Protein AF-A0A8F5ZGA4-F1 (afdb_monomer_lite)

Secondary structure (DSSP, 8-state):
---HHHHHHHHHT--HHHHHHHHHHHHHHHHHHHHHHHHHHHHHHTT---HHHHHHHHHHHHHHHHHHHHHHHHHHHHHHHHSS-HHHHHHHHHHHHHHHHHHHHT--SS-HHHHHHHHHHHHHHHHHHT--HHHH--GGGS--PPPPGGGTTS---EE-TTSEEEETTTT-EEEEHHHHHHHHHHHHHHHHHHHHHT----------------

Organism: Methanospirillum hungatei (NCBI:txid2203)

Foldseek 3Di:
DPDVVVVLVVVLVDLVVVVVVVVLVVLVVLLVVLVVVLVVLVVVLVVDPDPVSNVVSVVVSVVSVVVSVVSVVVSVVCCVVVVPPPPVVLVSLVVNLVSLLVVLLVDPQADCVVNLVSVVVNCVSCVVNVHDVVVRHPLVNGDADDDDPLLPPFAFSHHGPVQWTQHDPSSNDIDGVVVSNVVVVVVVVVVVVVVVVVPPDPPDDDDPDDDDDD

pLDDT: mean 79.41, std 18.26, range [33.69, 97.25]

Structure (mmCIF, N/CA/C/O backbone):
data_AF-A0A8F5ZGA4-F1
#
_entry.id   AF-A0A8F5ZGA4-F1
#
loop_
_atom_site.group_PDB
_atom_site.id
_atom_site.type_symbol
_atom_site.label_atom_id
_atom_site.label_alt_id
_atom_site.label_comp_id
_atom_site.label_asym_id
_atom_site.label_entity_id
_atom_site.label_seq_id
_atom_site.pdbx_PDB_ins_code
_atom_site.Cartn_x
_atom_site.Cartn_y
_atom_site.C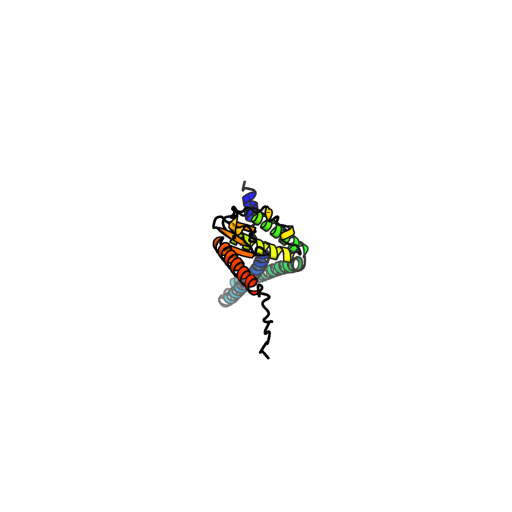artn_z
_atom_site.occupancy
_atom_site.B_iso_or_equiv
_atom_site.auth_seq_id
_atom_site.auth_comp_id
_atom_site.auth_asym_id
_atom_site.auth_atom_id
_atom_site.pdbx_PDB_model_num
ATOM 1 N N . MET A 1 1 ? 1.920 28.612 5.022 1.00 39.72 1 MET A N 1
ATOM 2 C CA . MET A 1 1 ? 1.084 28.009 3.967 1.00 39.72 1 MET A CA 1
ATOM 3 C C . MET A 1 1 ? 1.886 26.836 3.456 1.00 39.72 1 MET A C 1
ATOM 5 O O . MET A 1 1 ? 2.912 27.083 2.839 1.00 39.72 1 MET A O 1
ATOM 9 N N . ALA A 1 2 ? 1.539 25.611 3.849 1.00 41.94 2 ALA A N 1
ATOM 10 C CA . ALA A 1 2 ? 2.237 24.440 3.329 1.00 41.94 2 ALA A CA 1
ATOM 11 C C . ALA A 1 2 ? 2.039 24.393 1.809 1.00 41.94 2 ALA A C 1
ATOM 13 O O . ALA A 1 2 ? 0.982 24.782 1.294 1.00 41.94 2 ALA A O 1
ATOM 14 N N . ASN A 1 3 ? 3.116 24.069 1.101 1.00 49.19 3 ASN A N 1
ATOM 15 C CA . ASN A 1 3 ? 3.167 24.167 -0.348 1.00 49.19 3 ASN A CA 1
ATOM 16 C C . ASN A 1 3 ? 2.146 23.172 -0.926 1.00 49.19 3 ASN A C 1
ATOM 18 O O . ASN A 1 3 ? 2.055 22.046 -0.445 1.00 49.19 3 ASN A O 1
ATOM 22 N N . MET A 1 4 ? 1.368 23.552 -1.946 1.00 43.28 4 MET A N 1
ATOM 23 C CA . MET A 1 4 ? 0.386 22.645 -2.570 1.00 43.28 4 MET A CA 1
ATOM 24 C C . MET A 1 4 ? 1.054 21.323 -3.002 1.00 43.28 4 MET A C 1
ATOM 26 O O . MET A 1 4 ? 0.422 20.277 -2.952 1.00 43.28 4 MET A O 1
ATOM 30 N N . SER A 1 5 ? 2.352 21.369 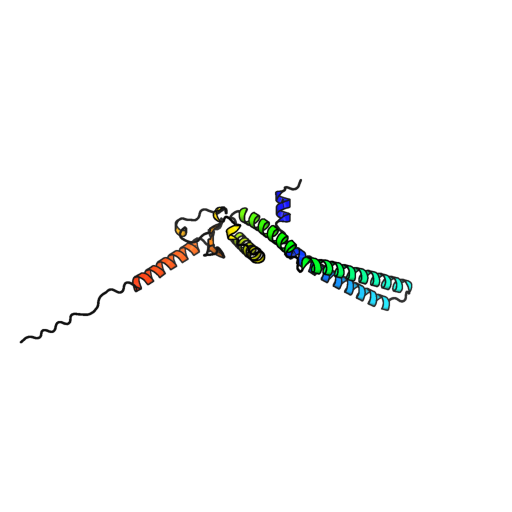-3.344 1.00 50.53 5 SER A N 1
ATOM 31 C CA . SER A 1 5 ? 3.197 20.195 -3.614 1.00 50.53 5 SER A CA 1
ATOM 32 C C . SER A 1 5 ? 3.378 19.279 -2.402 1.00 50.53 5 SER A C 1
ATOM 34 O O . SER A 1 5 ? 3.222 18.081 -2.559 1.00 50.53 5 SER A O 1
ATOM 36 N N . GLU A 1 6 ? 3.636 19.807 -1.200 1.00 49.28 6 GLU A N 1
ATOM 37 C CA . GLU A 1 6 ? 3.802 18.994 0.022 1.00 49.28 6 GLU A CA 1
ATOM 38 C C . GLU A 1 6 ? 2.483 18.343 0.442 1.00 49.28 6 GLU A C 1
ATOM 40 O O . GLU A 1 6 ? 2.449 17.185 0.849 1.00 49.28 6 GLU A O 1
ATOM 45 N N . HIS A 1 7 ? 1.371 19.075 0.321 1.00 49.19 7 HIS A N 1
ATOM 46 C CA . HIS A 1 7 ? 0.048 18.513 0.580 1.00 49.19 7 HIS A CA 1
ATOM 47 C C . HIS A 1 7 ? -0.328 17.447 -0.442 1.00 49.19 7 HIS A C 1
ATOM 49 O O . HIS A 1 7 ? -0.903 16.431 -0.067 1.00 49.19 7 HIS A O 1
ATOM 55 N N . MET A 1 8 ? 0.022 17.657 -1.711 1.00 45.62 8 MET A N 1
ATOM 56 C CA . MET A 1 8 ? -0.157 16.655 -2.749 1.00 45.62 8 MET A CA 1
ATOM 57 C C . MET A 1 8 ? 0.759 15.447 -2.531 1.00 45.62 8 MET A C 1
ATOM 59 O O . MET A 1 8 ? 0.274 14.336 -2.612 1.00 45.62 8 MET A O 1
ATOM 63 N N . GLU A 1 9 ? 2.021 15.613 -2.145 1.00 48.94 9 GLU A N 1
ATOM 64 C CA . GLU A 1 9 ? 2.934 14.503 -1.819 1.00 48.94 9 GLU A CA 1
ATOM 65 C C . GLU A 1 9 ? 2.458 13.690 -0.605 1.00 48.94 9 GLU A C 1
ATOM 67 O O . GLU A 1 9 ? 2.441 12.461 -0.655 1.00 48.94 9 GLU A O 1
ATOM 72 N N . ALA A 1 10 ? 1.976 14.348 0.455 1.00 49.62 10 ALA A N 1
ATOM 73 C CA . ALA A 1 10 ? 1.378 13.674 1.610 1.00 49.62 10 ALA A CA 1
ATOM 74 C C . ALA A 1 10 ? 0.051 12.967 1.270 1.00 49.62 10 ALA A C 1
ATOM 76 O O . ALA A 1 10 ? -0.275 11.938 1.861 1.00 49.62 10 ALA A O 1
ATOM 77 N N . PHE A 1 11 ? -0.712 13.509 0.318 1.00 46.66 11 PHE A N 1
ATOM 78 C CA . PHE A 1 11 ? -1.941 12.909 -0.202 1.00 46.66 11 PHE A CA 1
ATOM 79 C C . PHE A 1 11 ? -1.654 11.753 -1.178 1.00 46.66 11 PHE A C 1
ATOM 81 O O . PHE A 1 11 ? -2.400 10.780 -1.202 1.00 46.66 11 PHE A O 1
ATOM 88 N N . PHE A 1 12 ? -0.550 11.828 -1.930 1.00 50.25 12 PHE A N 1
ATOM 89 C CA . PHE A 1 12 ? -0.129 10.867 -2.952 1.00 50.25 12 PHE A CA 1
ATOM 90 C C . PHE A 1 12 ? 0.726 9.705 -2.415 1.00 50.25 12 PHE A C 1
ATOM 92 O O . PHE A 1 12 ? 0.851 8.683 -3.079 1.00 50.25 12 PHE A O 1
ATOM 99 N N . GLY A 1 13 ? 1.284 9.813 -1.208 1.00 52.66 13 GLY A N 1
ATOM 100 C CA . GLY A 1 13 ? 2.057 8.737 -0.570 1.00 52.66 13 GLY A CA 1
ATOM 101 C C . GLY A 1 13 ? 1.218 7.688 0.168 1.00 52.66 13 GLY A C 1
ATOM 102 O O . GLY A 1 13 ? 1.764 6.895 0.931 1.00 52.66 13 GLY A O 1
ATOM 103 N N . VAL A 1 14 ? -0.110 7.716 0.027 1.00 59.03 14 VAL A N 1
ATOM 104 C CA . VAL A 1 14 ? -1.029 6.913 0.837 1.00 59.03 14 VAL A CA 1
ATOM 105 C C . VAL A 1 14 ? -1.937 6.065 -0.047 1.00 59.03 14 VAL A C 1
ATOM 107 O O . VAL A 1 14 ? -2.829 6.593 -0.703 1.00 59.03 14 VAL A O 1
ATOM 110 N N . ASN A 1 15 ? -1.771 4.744 0.019 1.00 67.31 15 ASN A N 1
ATOM 111 C CA . ASN A 1 15 ? -2.731 3.798 -0.540 1.00 67.31 15 ASN A CA 1
ATOM 112 C C . ASN A 1 15 ? -3.977 3.758 0.363 1.00 67.31 15 ASN A C 1
ATOM 114 O O . ASN A 1 15 ? -3.962 3.132 1.425 1.00 67.31 15 ASN A O 1
ATOM 118 N N . LEU A 1 16 ? -5.035 4.500 0.008 1.00 69.56 16 LEU A N 1
ATOM 119 C CA . LEU A 1 16 ? -6.218 4.593 0.879 1.00 69.56 16 LEU A CA 1
ATOM 120 C C . LEU A 1 16 ? -7.036 3.301 0.908 1.00 69.56 16 LEU A C 1
ATOM 122 O O . LEU A 1 16 ? -7.727 3.091 1.900 1.00 69.56 16 LEU A O 1
ATOM 126 N N . GLU A 1 17 ? -6.964 2.446 -0.117 1.00 70.81 17 GLU A N 1
ATOM 127 C CA . GLU A 1 17 ? -7.613 1.128 -0.066 1.00 70.81 17 GLU A CA 1
ATOM 128 C C . GLU A 1 17 ? -6.930 0.245 0.984 1.00 70.81 17 GLU A C 1
ATOM 130 O O . GLU A 1 17 ? -7.602 -0.302 1.856 1.00 70.81 17 GLU A O 1
ATOM 135 N N . GLU A 1 18 ? -5.598 0.185 0.963 1.00 74.62 18 GLU A N 1
ATOM 136 C CA . GLU A 1 18 ? -4.809 -0.545 1.962 1.00 74.62 18 GLU A CA 1
ATOM 137 C C . GLU A 1 18 ? -5.026 0.017 3.369 1.00 74.62 18 GLU A C 1
ATOM 139 O O . GLU A 1 18 ? -5.419 -0.725 4.266 1.00 74.62 18 GLU A O 1
ATOM 144 N N . LYS A 1 19 ? -4.913 1.341 3.551 1.00 77.69 19 LYS A N 1
ATOM 145 C CA . LYS A 1 19 ? -5.177 1.965 4.857 1.00 77.69 19 LYS A CA 1
ATOM 146 C C . LYS A 1 19 ? -6.593 1.725 5.356 1.00 77.69 19 LYS A C 1
ATOM 148 O O . LYS A 1 19 ? -6.782 1.543 6.551 1.00 77.69 19 LYS A O 1
ATOM 153 N N . TYR A 1 20 ? -7.588 1.741 4.471 1.00 78.56 20 TYR A N 1
ATOM 154 C CA . TYR A 1 20 ? -8.964 1.436 4.849 1.00 78.56 20 TYR A CA 1
ATOM 155 C C . TYR A 1 20 ? -9.088 -0.004 5.360 1.00 78.56 20 TYR A C 1
ATOM 157 O O . TYR A 1 20 ? -9.691 -0.229 6.410 1.00 78.56 20 TYR A O 1
ATOM 165 N N . VAL A 1 21 ? -8.483 -0.967 4.660 1.00 79.81 21 VAL A N 1
ATOM 166 C CA . VAL A 1 21 ? -8.453 -2.375 5.083 1.00 79.81 21 VAL A CA 1
ATOM 167 C C . VAL A 1 21 ? -7.714 -2.541 6.411 1.00 79.81 21 VAL A C 1
ATOM 169 O O . VAL A 1 21 ? -8.205 -3.253 7.287 1.00 79.81 21 VAL A O 1
ATOM 172 N N . ASP A 1 22 ? -6.583 -1.865 6.591 1.00 85.19 22 ASP A N 1
ATOM 173 C CA . ASP A 1 22 ? -5.812 -1.912 7.834 1.00 85.19 22 ASP A CA 1
ATOM 174 C C . ASP A 1 22 ? -6.585 -1.295 8.999 1.00 85.19 22 ASP A C 1
ATOM 176 O O . ASP A 1 22 ? -6.694 -1.917 10.050 1.00 85.19 22 ASP A O 1
ATOM 180 N N . THR A 1 23 ? -7.245 -0.150 8.800 1.00 86.19 23 THR A N 1
ATOM 181 C CA . THR A 1 23 ? -8.130 0.433 9.820 1.00 86.19 23 THR A CA 1
ATOM 182 C C . THR A 1 23 ? -9.249 -0.535 10.210 1.00 86.19 23 THR A C 1
ATOM 184 O O . THR A 1 23 ? -9.552 -0.674 11.392 1.00 86.19 23 THR A O 1
ATOM 187 N N . LEU A 1 24 ? -9.861 -1.254 9.259 1.00 85.94 24 LEU A N 1
ATOM 188 C CA . LEU A 1 24 ? -10.876 -2.263 9.590 1.00 85.94 24 LEU A CA 1
ATOM 189 C C . LEU A 1 24 ? -10.315 -3.424 10.429 1.00 85.94 24 LEU A C 1
ATOM 191 O O . LEU A 1 24 ? -11.060 -3.980 11.238 1.00 85.94 24 LEU A O 1
ATOM 195 N N . ARG A 1 25 ? -9.037 -3.786 10.248 1.00 88.81 25 ARG A N 1
ATOM 196 C CA . ARG A 1 25 ? -8.345 -4.791 11.075 1.00 88.81 25 ARG A CA 1
ATOM 197 C C . ARG A 1 25 ? -8.033 -4.258 12.469 1.00 88.81 25 ARG A C 1
ATOM 199 O O . ARG A 1 25 ? -8.316 -4.947 13.441 1.00 88.81 25 ARG A O 1
ATOM 206 N N . GLU A 1 26 ? -7.537 -3.028 12.576 1.00 93.31 26 GLU A N 1
ATOM 207 C CA . GLU A 1 26 ? -7.276 -2.371 13.866 1.00 93.31 26 GLU A CA 1
ATOM 208 C C . GLU A 1 26 ? -8.542 -2.317 14.741 1.00 93.31 26 GLU A C 1
ATOM 210 O O . GLU A 1 26 ? -8.477 -2.512 15.954 1.00 93.31 26 GLU A O 1
ATOM 215 N N . LEU A 1 27 ? -9.726 -2.130 14.139 1.00 92.69 27 LEU A N 1
ATOM 216 C CA . LEU A 1 27 ? -10.993 -2.196 14.879 1.00 92.69 27 LEU A CA 1
ATOM 217 C C . LEU A 1 27 ? -11.245 -3.570 15.527 1.00 92.69 27 LEU A C 1
ATOM 219 O O . LEU A 1 27 ? -11.822 -3.616 16.616 1.00 92.69 27 LEU A O 1
ATOM 223 N N . ASP A 1 28 ? -10.835 -4.676 14.896 1.00 91.81 28 ASP A N 1
ATOM 224 C CA . ASP A 1 28 ? -10.944 -6.012 15.502 1.00 91.81 28 ASP A CA 1
ATOM 225 C C . ASP A 1 28 ? -9.988 -6.162 16.686 1.00 91.81 28 ASP A C 1
ATOM 227 O O . ASP A 1 28 ? -10.388 -6.674 17.735 1.00 91.81 28 ASP A O 1
ATOM 231 N N . GLU A 1 29 ? -8.758 -5.667 16.541 1.00 95.31 29 GLU A N 1
ATOM 232 C CA . GLU A 1 29 ? -7.751 -5.685 17.605 1.00 95.31 29 GLU A CA 1
ATOM 233 C C . GLU A 1 29 ? -8.247 -4.917 18.835 1.00 95.31 29 GLU A C 1
ATOM 235 O O . GLU A 1 29 ? -8.246 -5.454 19.943 1.00 95.31 29 GLU A O 1
ATOM 240 N N . TYR A 1 30 ? -8.808 -3.718 18.646 1.00 94.62 30 TYR A N 1
ATOM 241 C CA . TYR A 1 30 ? -9.398 -2.952 19.746 1.00 94.62 30 TYR A CA 1
ATOM 242 C C . TYR A 1 30 ? -10.567 -3.673 20.419 1.00 94.62 30 TYR A C 1
ATOM 244 O O . TYR A 1 30 ? -10.727 -3.603 21.640 1.00 94.62 30 TYR A O 1
ATOM 252 N N . VAL A 1 31 ? -11.400 -4.383 19.658 1.00 95.44 31 VAL A N 1
ATOM 253 C CA . VAL A 1 31 ? -12.487 -5.186 20.235 1.00 95.44 31 VAL A CA 1
ATOM 254 C C . VAL A 1 31 ? -11.932 -6.315 21.102 1.00 95.44 31 VAL A C 1
ATOM 256 O O . VAL A 1 31 ? -12.498 -6.599 22.164 1.00 95.44 31 VAL A O 1
ATOM 259 N N . ASP A 1 32 ? -10.852 -6.962 20.677 1.00 94.75 32 ASP A N 1
ATOM 260 C CA . ASP A 1 32 ? -10.221 -8.042 21.430 1.00 94.75 32 ASP A CA 1
ATOM 261 C C . ASP A 1 32 ? -9.500 -7.531 22.685 1.00 94.75 32 ASP A C 1
ATOM 263 O O . ASP A 1 32 ? -9.719 -8.086 23.769 1.00 94.75 32 ASP A O 1
ATOM 267 N N . ASP A 1 33 ? -8.801 -6.400 22.598 1.00 96.50 33 ASP A N 1
ATOM 268 C CA . ASP A 1 33 ? -8.218 -5.713 23.756 1.00 96.50 33 ASP A CA 1
ATOM 269 C C . ASP A 1 33 ? -9.290 -5.364 24.800 1.00 96.50 33 ASP A C 1
ATOM 271 O O . ASP A 1 33 ? -9.139 -5.635 25.997 1.00 96.50 33 ASP A O 1
ATOM 275 N N . ILE A 1 34 ? -10.435 -4.825 24.363 1.00 96.31 34 ILE A N 1
ATOM 276 C CA . ILE A 1 34 ? -11.554 -4.500 25.259 1.00 96.31 34 ILE A CA 1
ATOM 277 C C . ILE A 1 34 ? -12.113 -5.762 25.934 1.00 96.31 34 ILE A C 1
ATOM 279 O O . ILE A 1 34 ? -12.432 -5.742 27.133 1.00 96.31 34 ILE A O 1
ATOM 283 N N . LYS A 1 35 ? -12.221 -6.884 25.207 1.00 93.31 35 LYS A N 1
ATOM 284 C CA . LYS A 1 35 ? -12.644 -8.166 25.799 1.00 93.31 35 LYS A CA 1
ATOM 285 C C . LYS A 1 35 ? -11.656 -8.633 26.863 1.00 93.31 35 LYS A C 1
ATOM 287 O O . LYS A 1 35 ? -12.092 -9.124 27.909 1.00 93.31 35 LYS A O 1
ATOM 292 N N . ASP A 1 36 ? -10.360 -8.484 26.629 1.00 96.06 36 ASP A N 1
ATOM 293 C CA . ASP A 1 36 ? -9.321 -8.905 27.568 1.00 96.06 36 ASP A CA 1
ATOM 294 C C . ASP A 1 36 ? -9.268 -8.020 28.819 1.00 96.06 36 ASP A C 1
ATOM 296 O O . ASP A 1 36 ? -9.177 -8.534 29.945 1.00 96.06 36 ASP A O 1
ATOM 300 N N . ILE A 1 37 ? -9.485 -6.711 28.672 1.00 96.00 37 ILE A N 1
ATOM 301 C CA . ILE A 1 37 ? -9.703 -5.808 29.810 1.00 96.00 37 ILE A CA 1
ATOM 302 C C . ILE A 1 37 ? -10.951 -6.242 30.595 1.00 96.00 37 ILE A C 1
ATOM 304 O O . ILE A 1 37 ? -10.895 -6.388 31.819 1.00 96.00 37 ILE A O 1
ATOM 308 N N . SER A 1 38 ? -12.069 -6.538 29.921 1.00 94.06 38 SER A N 1
ATOM 309 C CA . SER A 1 38 ? -13.308 -6.992 30.577 1.00 94.06 38 SER A CA 1
ATOM 310 C C . SER A 1 38 ? -13.131 -8.308 31.352 1.00 94.06 38 SER A C 1
ATOM 312 O O . SER A 1 38 ? -13.690 -8.467 32.448 1.00 94.06 38 SER A O 1
ATOM 314 N N . LYS A 1 39 ? -12.321 -9.247 30.837 1.00 94.06 39 LYS A N 1
ATOM 315 C CA . LYS A 1 39 ? -11.923 -10.473 31.558 1.00 94.06 39 LYS A CA 1
ATOM 316 C C . LYS A 1 39 ? -11.089 -10.142 32.794 1.00 94.06 39 LYS A C 1
ATOM 318 O O . LYS A 1 39 ? -11.360 -10.678 33.866 1.00 94.06 39 LYS A O 1
ATOM 323 N N . THR A 1 40 ? -10.127 -9.232 32.670 1.00 95.31 40 THR A N 1
ATOM 324 C CA . THR A 1 40 ? -9.273 -8.805 33.788 1.00 95.31 40 THR A CA 1
ATOM 325 C C . THR A 1 40 ? -10.094 -8.174 34.912 1.00 95.31 40 THR A C 1
ATOM 327 O O . THR A 1 40 ? -9.948 -8.557 36.074 1.00 95.31 40 THR A O 1
ATOM 330 N N . LEU A 1 41 ? -11.034 -7.285 34.574 1.00 94.19 41 LEU A N 1
ATOM 331 C CA . LEU A 1 41 ? -11.969 -6.708 35.545 1.00 94.19 41 LEU A CA 1
ATOM 332 C C . LEU A 1 41 ? -12.810 -7.793 36.230 1.00 94.19 41 LEU A C 1
ATOM 334 O O . LEU A 1 41 ? -13.008 -7.742 37.442 1.00 94.19 41 LEU A O 1
ATOM 338 N N . ARG A 1 42 ? -13.259 -8.818 35.490 1.00 92.94 42 ARG A N 1
ATOM 339 C CA . ARG A 1 42 ? -13.984 -9.957 36.075 1.00 92.94 42 ARG A CA 1
ATOM 340 C C . ARG A 1 42 ? -13.135 -10.709 37.095 1.00 92.94 42 ARG A C 1
ATOM 342 O O . ARG A 1 42 ? -13.640 -11.055 38.158 1.00 92.94 42 ARG A O 1
ATOM 349 N N . GLU A 1 43 ? -11.866 -10.968 36.807 1.00 95.00 43 GLU A N 1
ATOM 350 C CA . GLU A 1 43 ? -10.986 -11.640 37.767 1.00 95.00 43 GLU A CA 1
ATOM 351 C C . GLU A 1 43 ? -10.702 -10.773 39.001 1.00 95.00 43 GLU A C 1
ATOM 353 O O . GLU A 1 43 ? -10.617 -11.304 40.107 1.00 95.00 43 GLU A O 1
ATOM 358 N N . LEU A 1 44 ? -10.631 -9.446 38.848 1.00 94.19 44 LEU A N 1
ATOM 359 C CA . LEU A 1 44 ? -10.507 -8.521 39.978 1.00 94.19 44 LEU A CA 1
ATOM 360 C C . LEU A 1 44 ? -11.728 -8.564 40.902 1.00 94.19 44 LEU A C 1
ATOM 362 O O . LEU A 1 44 ? -11.546 -8.580 42.116 1.00 94.19 44 LEU A O 1
ATOM 366 N N . THR A 1 45 ? -12.951 -8.684 40.364 1.00 93.38 45 THR A N 1
ATOM 367 C CA . THR A 1 45 ? -14.163 -8.801 41.210 1.00 93.38 45 THR A CA 1
ATOM 368 C C . THR A 1 45 ? -14.132 -10.001 42.156 1.00 93.38 45 THR A C 1
ATOM 370 O O . THR A 1 45 ? -14.779 -9.966 43.193 1.00 93.38 45 THR A O 1
ATOM 373 N N . LYS A 1 46 ? -13.364 -11.051 41.838 1.00 93.69 46 LYS A N 1
ATOM 374 C CA . LYS A 1 46 ? -13.217 -12.239 42.697 1.00 93.69 46 LYS A CA 1
ATOM 375 C C . LYS A 1 46 ? -12.186 -12.060 43.816 1.00 93.69 46 LYS A C 1
ATOM 377 O O . LYS A 1 46 ? -12.094 -12.915 44.690 1.00 93.69 46 LYS A O 1
ATOM 382 N N . LYS A 1 47 ? -11.354 -11.018 43.740 1.00 94.50 47 LYS A N 1
ATOM 383 C CA . LYS A 1 47 ? -10.217 -10.769 44.646 1.00 94.50 47 LYS A CA 1
ATOM 384 C C . LYS A 1 47 ? -10.475 -9.631 45.633 1.00 94.50 47 LYS A C 1
ATOM 386 O O . LYS A 1 47 ? -9.627 -9.367 46.478 1.00 94.50 47 LYS A O 1
ATOM 391 N N . VAL A 1 48 ? -11.602 -8.941 45.494 1.00 93.25 48 VAL A N 1
ATOM 392 C CA . VAL A 1 48 ? -11.995 -7.788 46.305 1.00 93.25 48 VAL A CA 1
ATOM 393 C C . VAL A 1 48 ? -13.234 -8.174 47.110 1.00 93.25 48 VAL A C 1
ATOM 395 O O . VAL A 1 48 ? -14.108 -8.840 46.570 1.00 93.25 48 VAL A O 1
ATOM 398 N N . ASP A 1 49 ? -13.297 -7.770 48.380 1.00 92.25 49 ASP A N 1
ATOM 399 C CA . ASP A 1 49 ? -14.418 -8.063 49.302 1.00 92.25 49 ASP A CA 1
ATOM 400 C C . ASP A 1 49 ? -15.321 -6.833 49.546 1.00 92.25 49 ASP A C 1
ATOM 402 O O . ASP A 1 49 ? -16.275 -6.851 50.318 1.00 92.25 49 ASP A O 1
ATOM 406 N N . ASP A 1 50 ? -15.015 -5.723 48.875 1.00 96.19 50 ASP A N 1
ATOM 407 C CA . ASP A 1 50 ? -15.796 -4.493 48.930 1.00 96.19 50 ASP A CA 1
ATOM 408 C C . ASP A 1 50 ? -16.904 -4.511 47.865 1.00 96.19 50 ASP A C 1
ATOM 410 O O . ASP A 1 50 ? -16.647 -4.471 46.657 1.00 96.19 50 ASP A O 1
ATOM 414 N N . ASN A 1 51 ? -18.155 -4.550 48.326 1.00 93.25 51 ASN A N 1
ATOM 415 C CA . ASN A 1 51 ? -19.339 -4.603 47.469 1.00 93.25 51 ASN A CA 1
ATOM 416 C C . ASN A 1 51 ? -19.509 -3.368 46.569 1.00 93.25 51 ASN A C 1
ATOM 418 O O . ASN A 1 51 ? -20.038 -3.495 45.460 1.00 93.25 51 ASN A O 1
ATOM 422 N N . GLU A 1 52 ? -19.078 -2.185 47.007 1.00 95.31 52 GLU A N 1
ATOM 423 C CA . GLU A 1 52 ? -19.169 -0.959 46.208 1.00 95.31 52 GLU A CA 1
ATOM 424 C C . GLU A 1 52 ? -18.142 -0.977 45.070 1.00 95.31 52 GLU A C 1
ATOM 426 O O . GLU A 1 52 ? -18.461 -0.646 43.919 1.00 95.31 52 GLU A O 1
ATOM 431 N N . ILE A 1 53 ? -16.936 -1.480 45.353 1.00 94.25 53 ILE A N 1
ATOM 432 C CA . ILE A 1 53 ? -15.906 -1.699 44.330 1.00 94.25 53 ILE A CA 1
ATOM 433 C C . ILE A 1 53 ? -16.363 -2.766 43.330 1.00 94.25 53 ILE A C 1
ATOM 435 O O . ILE A 1 53 ? -16.259 -2.554 42.121 1.00 94.25 53 ILE A O 1
ATOM 439 N N . ILE A 1 54 ? -16.925 -3.887 43.796 1.00 95.44 54 ILE A N 1
ATOM 440 C CA . ILE A 1 54 ? -17.461 -4.938 42.913 1.00 95.44 54 ILE A CA 1
ATOM 441 C C . ILE A 1 54 ? -18.555 -4.380 41.995 1.00 95.44 54 ILE A C 1
ATOM 443 O O . ILE A 1 54 ? -18.570 -4.694 40.799 1.00 95.44 54 ILE A O 1
ATOM 447 N N . ARG A 1 55 ? -19.464 -3.545 42.520 1.00 95.38 55 ARG A N 1
ATOM 448 C CA . ARG A 1 55 ? -20.509 -2.902 41.708 1.00 95.38 55 ARG A CA 1
ATOM 449 C C . ARG A 1 55 ? -19.892 -2.040 40.609 1.00 95.38 55 ARG A C 1
ATOM 451 O O . ARG A 1 55 ? -20.209 -2.241 39.439 1.00 95.38 55 ARG A O 1
ATOM 458 N N . THR A 1 56 ? -18.956 -1.169 40.975 1.00 95.50 56 THR A N 1
ATOM 459 C CA . THR A 1 56 ? -18.258 -0.269 40.042 1.00 95.50 56 THR A CA 1
ATOM 460 C C . THR A 1 56 ? -17.507 -1.043 38.952 1.00 95.50 56 THR A C 1
ATOM 462 O O . THR A 1 56 ? -17.580 -0.712 37.770 1.00 95.50 56 THR A O 1
ATOM 465 N N . LEU A 1 57 ? -16.819 -2.130 39.317 1.00 94.94 57 LEU A N 1
ATOM 466 C CA . LEU A 1 57 ? -16.131 -2.997 38.355 1.00 94.94 57 LEU A CA 1
ATOM 467 C C . LEU A 1 57 ? -17.106 -3.637 37.357 1.00 94.94 57 LEU A C 1
ATOM 469 O O . LEU A 1 57 ? -16.784 -3.748 36.176 1.00 94.94 57 LEU A O 1
ATOM 473 N N . ASN A 1 58 ? -18.295 -4.049 37.802 1.00 94.06 58 ASN A N 1
ATOM 474 C CA . ASN A 1 58 ? -19.313 -4.609 36.912 1.00 94.06 58 ASN A CA 1
ATOM 475 C C . ASN A 1 58 ? -19.955 -3.551 36.004 1.00 94.06 58 ASN A C 1
ATOM 477 O O . ASN A 1 58 ? -20.177 -3.835 34.829 1.00 94.06 58 ASN A O 1
ATOM 481 N N . GLU A 1 59 ? -20.196 -2.338 36.504 1.00 95.38 59 GLU A N 1
ATOM 482 C CA . GLU A 1 59 ? -20.662 -1.208 35.687 1.00 95.38 59 GLU A CA 1
ATOM 483 C C . GLU A 1 59 ? -19.662 -0.892 34.567 1.00 95.38 59 GLU A C 1
ATOM 485 O O . GLU A 1 59 ? -20.040 -0.853 33.396 1.00 95.38 59 GLU A O 1
ATOM 490 N N . ASN A 1 60 ? -18.369 -0.797 34.894 1.00 95.25 60 ASN A N 1
ATOM 491 C CA . ASN A 1 60 ? -17.312 -0.592 33.900 1.00 95.25 60 ASN A CA 1
ATOM 492 C C . ASN A 1 60 ? -17.264 -1.719 32.863 1.00 95.25 60 ASN A C 1
ATOM 494 O O . ASN A 1 60 ? -17.083 -1.462 31.675 1.00 95.25 60 ASN A O 1
ATOM 498 N N . ARG A 1 61 ? -17.462 -2.976 33.279 1.00 96.12 61 ARG A N 1
ATOM 499 C CA . ARG A 1 61 ? -17.522 -4.106 32.339 1.00 96.12 61 ARG A CA 1
ATOM 500 C C . ARG A 1 61 ? -18.685 -3.979 31.361 1.00 96.12 61 ARG A C 1
ATOM 502 O O . ARG A 1 61 ? -18.489 -4.283 30.189 1.00 96.12 61 ARG A O 1
ATOM 509 N N . ASN A 1 62 ? -19.855 -3.534 31.815 1.00 93.62 62 ASN A N 1
ATOM 510 C CA . ASN A 1 62 ? -21.004 -3.314 30.934 1.00 93.62 62 ASN A CA 1
ATOM 511 C C . ASN A 1 62 ? -20.698 -2.227 29.897 1.00 93.62 62 ASN A C 1
ATOM 513 O O . ASN A 1 62 ? -20.890 -2.463 28.710 1.00 93.62 62 ASN A O 1
ATOM 517 N N . VAL A 1 63 ? -20.105 -1.107 30.324 1.00 96.00 63 VAL A N 1
ATOM 518 C CA . VAL A 1 63 ? -19.675 -0.032 29.412 1.00 96.00 63 VAL A CA 1
ATOM 519 C C . VAL A 1 63 ? -18.675 -0.549 28.373 1.00 96.00 63 VAL A C 1
ATOM 521 O O . VAL A 1 63 ? -18.808 -0.258 27.188 1.00 96.00 63 VAL A O 1
ATOM 524 N N . LEU A 1 64 ? -17.696 -1.360 28.784 1.00 95.25 64 LEU A N 1
ATOM 525 C CA . LEU A 1 64 ? -16.742 -1.972 27.854 1.00 95.25 64 LEU A CA 1
ATOM 526 C C . LEU A 1 64 ? -17.426 -2.903 26.842 1.00 95.25 64 LEU A C 1
ATOM 528 O O . LEU A 1 64 ? -17.061 -2.897 25.668 1.00 95.25 64 LEU A O 1
ATOM 532 N N . PHE A 1 65 ? -18.426 -3.685 27.261 1.00 93.06 65 PHE A N 1
ATOM 533 C CA . PHE A 1 65 ? -19.203 -4.512 26.333 1.00 93.06 65 PHE A CA 1
ATOM 534 C C . PHE A 1 65 ? -19.978 -3.671 25.317 1.00 93.06 65 PHE A C 1
ATOM 536 O O . PHE A 1 65 ? -19.970 -4.016 24.134 1.00 93.06 65 PHE A O 1
ATOM 543 N N . ASP A 1 66 ? -20.588 -2.571 25.757 1.00 94.75 66 ASP A N 1
ATOM 544 C CA . ASP A 1 66 ? -21.321 -1.658 24.880 1.00 94.75 66 ASP A CA 1
ATOM 545 C C . ASP A 1 66 ? -20.385 -1.016 23.848 1.00 94.75 66 ASP A C 1
ATOM 547 O O . ASP A 1 66 ? -20.692 -1.017 22.657 1.00 94.75 66 ASP A O 1
ATOM 551 N N . ILE A 1 67 ? -19.199 -0.559 24.266 1.00 95.38 67 ILE A N 1
ATOM 552 C CA . ILE A 1 67 ? -18.184 -0.008 23.353 1.00 95.38 67 ILE A CA 1
ATOM 553 C C . ILE A 1 67 ? -17.727 -1.072 22.346 1.00 95.38 67 ILE A C 1
ATOM 555 O O . ILE A 1 67 ? -17.702 -0.817 21.143 1.00 95.38 67 ILE A O 1
ATOM 559 N N . ALA A 1 68 ? -17.414 -2.289 22.803 1.00 94.75 68 ALA A N 1
ATOM 560 C CA . ALA A 1 68 ? -17.005 -3.376 21.911 1.00 94.75 68 ALA A CA 1
ATOM 561 C C . ALA A 1 68 ? -18.110 -3.785 20.922 1.00 94.75 68 ALA A C 1
ATOM 563 O O . ALA A 1 68 ? -17.816 -4.316 19.848 1.00 94.75 68 ALA A O 1
ATOM 564 N N . GLN A 1 69 ? -19.383 -3.607 21.282 1.00 94.50 69 GLN A N 1
ATOM 565 C CA . GLN A 1 69 ? -20.499 -3.812 20.364 1.00 94.50 69 GLN A CA 1
ATOM 566 C C . GLN A 1 69 ? -20.600 -2.663 19.356 1.00 94.50 69 GLN A C 1
ATOM 568 O O . GLN A 1 69 ? -20.672 -2.938 18.165 1.00 94.50 69 GLN A O 1
ATOM 573 N N . GLN A 1 70 ? -20.499 -1.408 19.800 1.00 95.88 70 GLN A N 1
ATOM 574 C CA . GLN A 1 70 ? -20.516 -0.240 18.913 1.00 95.88 70 GLN A CA 1
ATOM 575 C C . GLN A 1 70 ? -19.394 -0.283 17.871 1.00 95.88 70 GLN A C 1
ATOM 577 O O . GLN A 1 70 ? -19.647 -0.017 16.700 1.00 95.88 70 GLN A O 1
ATOM 582 N N . ILE A 1 71 ? -18.173 -0.670 18.259 1.00 94.56 71 ILE A N 1
ATOM 583 C CA . ILE A 1 71 ? -17.056 -0.823 17.311 1.00 94.56 71 ILE A CA 1
ATOM 584 C C . ILE A 1 71 ? -17.377 -1.897 16.264 1.00 94.56 71 ILE A C 1
ATOM 586 O O . ILE A 1 71 ? -17.185 -1.671 15.069 1.00 94.56 71 ILE A O 1
ATOM 590 N N . ARG A 1 72 ? -17.926 -3.044 16.690 1.00 93.25 72 ARG A N 1
ATOM 591 C CA . ARG A 1 72 ? -18.362 -4.097 15.761 1.00 93.25 72 ARG A CA 1
ATOM 592 C C . ARG A 1 72 ? -19.465 -3.612 14.827 1.00 93.25 72 ARG A C 1
ATOM 594 O O . ARG A 1 72 ? -19.411 -3.917 13.643 1.00 93.25 72 ARG A O 1
ATOM 601 N N . ASP A 1 73 ? -20.427 -2.845 15.326 1.00 91.88 73 ASP A N 1
ATOM 602 C CA . ASP A 1 73 ? -21.525 -2.312 14.518 1.00 91.88 73 ASP A CA 1
ATOM 603 C C . ASP A 1 73 ? -21.022 -1.291 13.487 1.00 91.88 73 ASP A C 1
ATOM 605 O O . ASP A 1 73 ? -21.437 -1.340 12.331 1.00 91.88 73 ASP A O 1
ATOM 609 N N . ILE A 1 74 ? -20.078 -0.420 13.866 1.00 89.75 74 ILE A N 1
ATOM 610 C CA . ILE A 1 74 ? -19.396 0.505 12.944 1.00 89.75 74 ILE A CA 1
ATOM 611 C C . ILE A 1 74 ? -18.667 -0.283 11.857 1.00 89.75 74 ILE A C 1
ATOM 613 O O . ILE A 1 74 ? -18.828 0.006 10.670 1.00 89.75 74 ILE A O 1
ATOM 617 N N . LYS A 1 75 ? -17.899 -1.305 12.245 1.00 88.88 75 LYS A N 1
ATOM 618 C CA . LYS A 1 75 ? -17.195 -2.163 11.294 1.00 88.88 75 LYS A CA 1
ATOM 619 C C . LYS A 1 75 ? -18.175 -2.839 10.337 1.00 88.88 75 LYS A C 1
ATOM 621 O O . LYS A 1 75 ? -17.993 -2.742 9.129 1.00 88.88 75 LYS A O 1
ATOM 626 N N . TYR A 1 76 ? -19.239 -3.457 10.849 1.00 86.38 76 TYR A N 1
ATOM 627 C CA . TYR A 1 76 ? -20.260 -4.099 10.021 1.00 86.38 76 TYR A CA 1
ATOM 628 C C . TYR A 1 76 ? -20.984 -3.118 9.111 1.00 86.38 76 TYR A C 1
ATOM 630 O O . TYR A 1 76 ? -21.288 -3.475 7.980 1.00 86.38 76 TYR A O 1
ATOM 638 N N . PHE A 1 77 ? -21.256 -1.899 9.572 1.00 85.56 77 PHE A N 1
ATOM 639 C CA . PHE A 1 77 ? -21.815 -0.847 8.731 1.00 85.56 77 PHE A CA 1
ATOM 640 C C . PHE A 1 77 ? -20.871 -0.547 7.563 1.00 85.56 77 PHE A C 1
ATOM 642 O O . PHE A 1 77 ? -21.291 -0.563 6.408 1.00 85.56 77 PHE A O 1
ATOM 649 N N . HIS A 1 78 ? -19.585 -0.339 7.847 1.00 82.38 78 HIS A N 1
ATOM 650 C CA . HIS A 1 78 ? -18.589 -0.091 6.812 1.00 82.38 78 HIS A CA 1
ATOM 651 C C . HIS A 1 78 ? -18.447 -1.279 5.857 1.00 82.38 78 HIS A C 1
ATOM 653 O O . HIS A 1 78 ? -18.517 -1.104 4.645 1.00 82.38 78 HIS A O 1
ATOM 659 N N . GLU A 1 79 ? -18.321 -2.497 6.370 1.00 78.44 79 GLU A N 1
ATOM 660 C CA . GLU A 1 79 ? -18.305 -3.680 5.521 1.00 78.44 79 GLU A CA 1
ATOM 661 C C . GLU A 1 79 ? -19.588 -3.752 4.691 1.00 78.44 79 GLU A C 1
ATOM 663 O O . GLU A 1 79 ? -19.510 -3.821 3.481 1.00 78.44 79 GLU A O 1
ATOM 668 N N . PHE A 1 80 ? -20.780 -3.639 5.264 1.00 76.88 80 PHE A N 1
ATOM 669 C CA . PHE A 1 80 ? -22.030 -3.741 4.509 1.00 76.88 80 PHE A CA 1
ATOM 670 C C . PHE A 1 80 ? -22.130 -2.730 3.354 1.00 76.88 80 PHE A C 1
ATOM 672 O O . PHE A 1 80 ? -22.445 -3.122 2.233 1.00 76.88 80 PHE A O 1
ATOM 679 N N . TYR A 1 81 ? -21.825 -1.452 3.599 1.00 69.81 81 TYR A N 1
ATOM 680 C CA . TYR A 1 81 ? -21.960 -0.407 2.578 1.00 69.81 81 TYR A CA 1
ATOM 681 C C . TYR A 1 81 ? -20.798 -0.367 1.576 1.00 69.81 81 TYR A C 1
ATOM 683 O O . TYR A 1 81 ? -21.006 0.018 0.431 1.00 69.81 81 TYR A O 1
ATOM 691 N N . PHE A 1 82 ? -19.588 -0.784 1.960 1.00 69.88 82 PHE A N 1
ATOM 692 C CA . PHE A 1 82 ? -18.397 -0.690 1.100 1.00 69.88 82 PHE A CA 1
ATOM 693 C C . PHE A 1 82 ? -17.900 -2.057 0.574 1.00 69.88 82 PHE A C 1
ATOM 695 O O . PHE A 1 82 ? -16.966 -2.125 -0.237 1.00 69.88 82 PHE A O 1
ATOM 702 N N . LYS A 1 83 ? -18.520 -3.175 0.983 1.00 64.50 83 LYS A N 1
ATOM 703 C CA . LYS A 1 83 ? -18.174 -4.540 0.529 1.00 64.50 83 LYS A CA 1
ATOM 704 C C . LYS A 1 83 ? -18.610 -4.830 -0.906 1.00 64.50 83 LYS A C 1
ATOM 706 O O . LYS A 1 83 ? -17.945 -5.633 -1.558 1.00 64.50 83 LYS A O 1
ATOM 711 N N . GLU A 1 84 ? -19.637 -4.147 -1.407 1.00 55.56 84 GLU A N 1
ATOM 712 C CA . GLU A 1 84 ? -20.161 -4.352 -2.768 1.00 55.56 84 GLU A CA 1
ATOM 713 C C . GLU A 1 84 ? -20.227 -3.088 -3.626 1.00 55.56 84 GLU A C 1
ATOM 715 O O . GLU A 1 84 ? -20.412 -3.205 -4.836 1.00 55.56 84 GLU A O 1
ATOM 720 N N . ASP A 1 85 ? -20.037 -1.892 -3.058 1.00 52.72 85 ASP A N 1
ATOM 721 C CA . ASP A 1 85 ? -20.141 -0.677 -3.859 1.00 52.72 85 ASP A CA 1
ATOM 722 C C . ASP A 1 85 ? -18.874 -0.476 -4.698 1.00 52.72 85 ASP A C 1
ATOM 724 O O . ASP A 1 85 ? -17.867 0.111 -4.275 1.00 52.72 85 ASP A O 1
ATOM 728 N N . SER A 1 86 ? -18.936 -1.010 -5.919 1.00 57.44 86 SER A N 1
ATOM 729 C CA . SER A 1 86 ? -17.953 -0.794 -6.970 1.00 57.44 86 SER A CA 1
ATOM 730 C C . SER A 1 86 ? -17.632 0.688 -7.120 1.00 57.44 86 SER A C 1
ATOM 732 O O . SER A 1 86 ? -16.491 0.999 -7.420 1.00 57.44 86 SER A O 1
ATOM 734 N N . GLY A 1 87 ? -18.572 1.603 -6.847 1.00 57.53 87 GLY A N 1
ATOM 735 C CA . GLY A 1 87 ? -18.364 3.041 -6.997 1.00 57.53 87 GLY A CA 1
ATOM 736 C C . GLY A 1 87 ? -17.262 3.607 -6.099 1.00 57.53 87 GLY A C 1
ATOM 737 O O . GLY A 1 87 ? -16.380 4.306 -6.585 1.00 57.53 87 GLY A O 1
ATOM 738 N N . VAL A 1 88 ? -17.251 3.286 -4.802 1.00 59.41 88 VAL A N 1
ATOM 739 C CA . VAL A 1 88 ? -16.279 3.882 -3.861 1.00 59.41 88 VAL A CA 1
ATOM 740 C C . VAL A 1 88 ? -14.883 3.290 -4.046 1.00 59.41 88 VAL A C 1
ATOM 742 O O . VAL A 1 88 ? -13.893 4.027 -4.020 1.00 59.41 88 VAL A O 1
ATOM 745 N N . ARG A 1 89 ? -14.784 1.977 -4.298 1.00 65.62 89 ARG A N 1
ATOM 746 C CA . ARG A 1 89 ? -13.497 1.355 -4.652 1.00 65.62 89 ARG A CA 1
ATOM 747 C C . ARG A 1 89 ? -12.995 1.839 -6.001 1.00 65.62 89 ARG A C 1
ATOM 749 O O . ARG A 1 89 ? -11.811 2.110 -6.122 1.00 65.62 89 ARG A O 1
ATOM 756 N N . HIS A 1 90 ? -13.880 2.005 -6.980 1.00 66.25 90 HIS A N 1
ATOM 757 C CA . HIS A 1 90 ? -13.524 2.549 -8.286 1.00 66.25 90 HIS A CA 1
ATOM 758 C C . HIS A 1 90 ? -13.002 3.979 -8.164 1.00 66.25 90 HIS A C 1
ATOM 760 O O . HIS A 1 90 ? -11.909 4.241 -8.637 1.00 66.25 90 HIS A O 1
ATOM 766 N N . ILE A 1 91 ? -13.684 4.866 -7.430 1.00 68.44 91 ILE A N 1
ATOM 767 C CA . ILE A 1 91 ? -13.210 6.241 -7.190 1.00 68.44 91 ILE A CA 1
ATOM 768 C C . ILE A 1 91 ? -11.857 6.245 -6.461 1.00 68.44 91 ILE A C 1
ATOM 770 O O . ILE A 1 91 ? -10.973 7.040 -6.783 1.00 68.44 91 ILE A O 1
ATOM 774 N N . THR A 1 92 ? -11.675 5.359 -5.478 1.00 70.81 92 THR A N 1
ATOM 775 C CA . THR A 1 92 ? -10.410 5.247 -4.730 1.00 70.81 92 THR A CA 1
ATOM 776 C C . THR A 1 92 ? -9.277 4.776 -5.642 1.00 70.81 92 THR A C 1
ATOM 778 O O . THR A 1 92 ? -8.223 5.407 -5.659 1.00 70.81 92 THR A O 1
ATOM 781 N N . ARG A 1 93 ? -9.520 3.752 -6.466 1.00 73.31 93 ARG A N 1
ATOM 782 C CA . ARG A 1 93 ? -8.552 3.202 -7.425 1.00 73.31 93 ARG A CA 1
ATOM 783 C C . ARG A 1 93 ? -8.264 4.139 -8.590 1.00 73.31 93 ARG A C 1
ATOM 785 O O . ARG A 1 93 ? -7.118 4.233 -9.010 1.00 73.31 93 ARG A O 1
ATOM 792 N N . GLU A 1 94 ? -9.260 4.860 -9.096 1.00 72.00 94 GLU A N 1
ATOM 793 C CA . GLU A 1 94 ? -9.074 5.918 -10.094 1.00 72.00 94 GLU A CA 1
ATOM 794 C C . GLU A 1 94 ? -8.188 7.023 -9.534 1.00 72.00 94 GLU A C 1
ATOM 796 O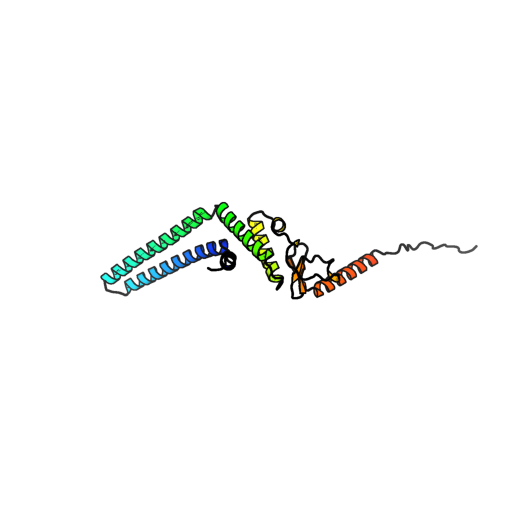 O . GLU A 1 94 ? -7.226 7.429 -10.187 1.00 72.00 94 GLU A O 1
ATOM 801 N N . ARG A 1 95 ? -8.455 7.473 -8.298 1.00 76.69 95 ARG A N 1
ATOM 802 C CA . ARG A 1 95 ? -7.572 8.421 -7.619 1.00 76.69 95 ARG A CA 1
ATOM 803 C C . ARG A 1 95 ? -6.159 7.853 -7.537 1.00 76.69 95 ARG A C 1
ATOM 805 O O . ARG A 1 95 ? -5.260 8.524 -8.029 1.00 76.69 95 ARG A O 1
ATOM 812 N N . ASP A 1 96 ? -5.974 6.656 -6.971 1.00 79.31 96 ASP A N 1
ATOM 813 C CA . ASP A 1 96 ? -4.663 6.000 -6.809 1.00 79.31 96 ASP A CA 1
ATOM 814 C C . ASP A 1 96 ? -3.913 5.861 -8.137 1.00 79.31 96 ASP A C 1
ATOM 816 O O . ASP A 1 96 ? -2.722 6.163 -8.214 1.00 79.31 96 ASP A O 1
ATOM 820 N N . THR A 1 97 ? -4.636 5.537 -9.208 1.00 78.12 97 THR A N 1
ATOM 821 C CA . THR A 1 97 ? -4.119 5.515 -10.579 1.00 78.12 97 THR A CA 1
ATOM 822 C C . THR A 1 97 ? -3.584 6.891 -10.976 1.00 78.12 97 THR A C 1
ATOM 824 O O . THR A 1 97 ? -2.431 7.000 -11.385 1.00 78.12 97 THR A O 1
ATOM 827 N N . TYR A 1 98 ? -4.357 7.970 -10.801 1.00 78.88 98 TYR A N 1
ATOM 828 C CA . TYR A 1 98 ? -3.884 9.328 -11.098 1.00 78.88 98 TYR A CA 1
ATOM 829 C C . TYR A 1 98 ? -2.697 9.768 -10.227 1.00 78.88 98 TYR A C 1
ATOM 831 O O . TYR A 1 98 ? -1.818 10.474 -10.729 1.00 78.88 98 TYR A O 1
ATOM 839 N N . MET A 1 99 ? -2.633 9.346 -8.958 1.00 78.94 99 MET A N 1
ATOM 840 C CA . MET A 1 99 ? -1.490 9.648 -8.078 1.00 78.94 99 MET A CA 1
ATOM 841 C C . MET A 1 99 ? -0.215 8.994 -8.612 1.00 78.94 99 MET A C 1
ATOM 843 O O . MET A 1 99 ? 0.821 9.644 -8.759 1.00 78.94 99 MET A O 1
ATOM 847 N N . LEU A 1 100 ? -0.313 7.713 -8.957 1.00 83.94 100 LEU A N 1
ATOM 848 C CA . LEU A 1 100 ? 0.814 6.933 -9.439 1.00 83.94 100 LEU A CA 1
ATOM 849 C C . LEU A 1 100 ? 1.281 7.405 -10.819 1.00 83.94 100 LEU A C 1
ATOM 851 O O . LEU A 1 100 ? 2.482 7.513 -11.060 1.00 83.94 100 LEU A O 1
ATOM 855 N N . LEU A 1 101 ? 0.345 7.792 -11.694 1.00 84.12 101 LEU A N 1
ATOM 856 C CA . LEU A 1 101 ? 0.660 8.457 -12.961 1.00 84.12 101 LEU A CA 1
ATOM 857 C C . LEU A 1 101 ? 1.458 9.743 -12.735 1.00 84.12 101 LEU A C 1
ATOM 859 O O . LEU A 1 101 ? 2.459 9.970 -13.410 1.00 84.12 101 LEU A O 1
ATOM 863 N N . TYR A 1 102 ? 1.051 10.579 -11.777 1.00 83.50 102 TYR A N 1
ATOM 864 C CA . TYR A 1 102 ? 1.777 11.807 -11.457 1.00 83.50 102 TYR A CA 1
ATOM 865 C C . TYR A 1 102 ? 3.201 11.528 -10.962 1.00 83.50 102 TYR A C 1
ATOM 867 O O . TYR A 1 102 ? 4.135 12.206 -11.390 1.00 83.50 102 TYR A O 1
ATOM 875 N N . GLN A 1 103 ? 3.373 10.520 -10.105 1.00 85.81 103 GLN A N 1
ATOM 876 C CA . GLN A 1 103 ? 4.679 10.101 -9.599 1.00 85.81 103 GLN A CA 1
ATOM 877 C C . GLN A 1 103 ? 5.589 9.580 -10.718 1.00 85.81 103 GLN A C 1
ATOM 879 O O . GLN A 1 103 ? 6.731 10.021 -10.829 1.00 85.81 103 GLN A O 1
ATOM 884 N N . ILE A 1 104 ? 5.065 8.718 -11.595 1.00 88.88 104 ILE A N 1
ATOM 885 C CA . ILE A 1 104 ? 5.773 8.210 -12.781 1.00 88.88 104 ILE A CA 1
ATOM 886 C C . ILE A 1 104 ? 6.227 9.367 -13.679 1.00 88.88 104 ILE A C 1
ATOM 888 O O . ILE A 1 104 ? 7.385 9.421 -14.085 1.00 88.88 104 ILE A O 1
ATOM 892 N N . MET A 1 105 ? 5.344 10.334 -13.941 1.00 84.62 105 MET A N 1
ATOM 893 C CA . MET A 1 105 ? 5.655 11.504 -14.772 1.00 84.62 105 MET A CA 1
ATOM 894 C C . MET A 1 105 ? 6.664 12.470 -14.134 1.00 84.62 105 MET A C 1
ATOM 896 O O . MET A 1 105 ? 7.195 13.332 -14.830 1.00 84.62 105 MET A O 1
ATOM 900 N N . LY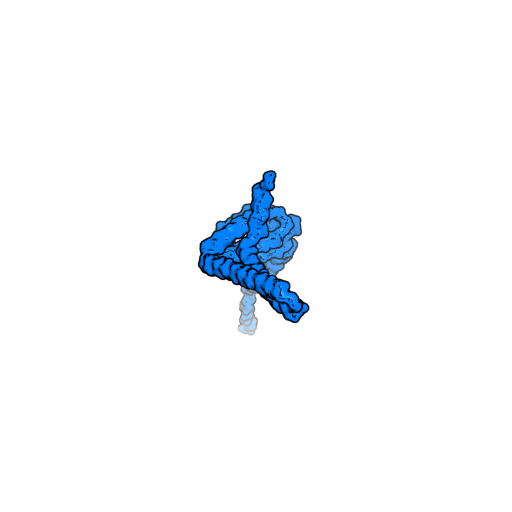S A 1 106 ? 6.904 12.357 -12.825 1.00 87.12 106 LYS A N 1
ATOM 901 C CA . LYS A 1 106 ? 7.875 13.152 -12.062 1.00 87.12 106 LYS A CA 1
ATOM 902 C C . LYS A 1 106 ? 9.162 12.397 -11.728 1.00 87.12 106 LYS A C 1
ATOM 904 O O . LYS A 1 106 ? 9.990 12.933 -10.991 1.00 87.12 106 LYS A O 1
ATOM 909 N N . TRP A 1 107 ? 9.321 11.171 -12.221 1.00 91.19 107 TRP A N 1
ATOM 910 C CA . TRP A 1 107 ? 10.531 10.392 -11.992 1.00 91.19 107 TRP A CA 1
ATOM 911 C C . TRP A 1 107 ? 11.778 11.171 -12.435 1.00 91.19 107 TRP A C 1
ATOM 913 O O . TRP A 1 107 ? 11.822 11.738 -13.522 1.00 91.19 107 TRP A O 1
ATOM 923 N N . ASP A 1 108 ? 12.802 11.203 -11.584 1.00 88.31 108 ASP A N 1
ATOM 924 C CA . ASP A 1 108 ? 13.941 12.124 -11.681 1.00 88.31 108 ASP A CA 1
ATOM 925 C C . ASP A 1 108 ? 15.216 11.484 -12.262 1.00 88.31 108 ASP A C 1
ATOM 927 O O . ASP A 1 108 ? 16.328 12.033 -12.160 1.00 88.31 108 ASP A O 1
ATOM 931 N N . THR A 1 109 ? 15.060 10.319 -12.893 1.00 91.44 109 THR A N 1
ATOM 932 C CA . THR A 1 109 ? 16.116 9.513 -13.525 1.00 91.44 109 THR A CA 1
ATOM 933 C C . THR A 1 109 ? 17.206 9.007 -12.570 1.00 91.44 109 THR A C 1
ATOM 935 O O . THR A 1 109 ? 18.294 8.659 -13.031 1.00 91.44 109 THR A O 1
ATOM 938 N N . ILE A 1 110 ? 16.979 8.993 -11.248 1.00 91.81 110 ILE A N 1
ATOM 939 C CA . ILE A 1 110 ? 17.993 8.521 -10.286 1.00 91.81 110 ILE A CA 1
ATOM 940 C C . ILE A 1 110 ? 18.152 6.998 -10.318 1.00 91.81 110 ILE A C 1
ATOM 942 O O . ILE A 1 110 ? 19.276 6.522 -10.489 1.00 91.81 110 ILE A O 1
ATOM 946 N N . ASP A 1 111 ? 17.059 6.253 -10.147 1.00 92.94 111 ASP A N 1
ATOM 947 C CA . ASP A 1 111 ? 17.067 4.788 -10.147 1.00 92.94 111 ASP A CA 1
ATOM 948 C C . ASP A 1 111 ? 15.854 4.255 -10.908 1.00 92.94 111 ASP A C 1
ATOM 950 O O . ASP A 1 111 ? 14.701 4.589 -10.616 1.00 92.94 111 ASP A O 1
ATOM 954 N N . VAL A 1 112 ? 16.118 3.436 -11.922 1.00 94.00 112 VAL A N 1
ATOM 955 C CA . VAL A 1 112 ? 15.069 2.865 -12.772 1.00 94.00 112 VAL A CA 1
ATOM 956 C C . VAL A 1 112 ? 14.260 1.766 -12.073 1.00 94.00 112 VAL A C 1
ATOM 958 O O . VAL A 1 112 ? 13.148 1.448 -12.498 1.00 94.00 112 VAL A O 1
ATOM 961 N N . ARG A 1 113 ? 14.774 1.195 -10.975 1.00 92.62 113 ARG A N 1
ATOM 962 C CA . ARG A 1 113 ? 14.058 0.170 -10.196 1.00 92.62 113 ARG A CA 1
ATOM 963 C C . ARG A 1 113 ? 12.825 0.743 -9.508 1.00 92.62 113 ARG A C 1
ATOM 965 O O . ARG A 1 113 ? 11.800 0.068 -9.467 1.00 92.62 113 ARG A O 1
ATOM 972 N N . ASP A 1 114 ? 12.902 1.984 -9.035 1.00 91.06 114 ASP A N 1
ATOM 973 C CA . ASP A 1 114 ? 11.753 2.679 -8.448 1.00 91.06 114 ASP A CA 1
ATOM 974 C C . ASP A 1 114 ? 10.645 2.848 -9.492 1.00 91.06 114 ASP A C 1
ATOM 976 O O . ASP A 1 114 ? 9.487 2.507 -9.248 1.00 91.06 114 ASP A O 1
ATOM 980 N N . LEU A 1 115 ? 11.023 3.268 -10.704 1.00 92.12 115 LEU A N 1
ATOM 981 C CA . LEU A 1 115 ? 10.095 3.379 -11.825 1.00 92.12 115 LEU A CA 1
ATOM 982 C C . LEU A 1 115 ? 9.470 2.024 -12.190 1.00 92.12 115 LEU A C 1
ATOM 984 O O . LEU A 1 115 ? 8.266 1.963 -12.432 1.00 92.12 115 LEU A O 1
ATOM 988 N N . LEU A 1 116 ? 10.247 0.933 -12.200 1.00 92.25 116 LEU A N 1
ATOM 989 C CA . LEU A 1 116 ? 9.718 -0.415 -12.435 1.00 92.25 116 LEU A CA 1
ATOM 990 C C . LEU A 1 116 ? 8.655 -0.794 -11.393 1.00 92.25 116 LEU A C 1
ATOM 992 O O . LEU A 1 116 ? 7.593 -1.298 -11.761 1.00 92.25 116 LEU A O 1
ATOM 996 N N . VAL A 1 117 ? 8.922 -0.544 -10.107 1.00 91.06 117 VAL A N 1
ATOM 997 C CA . VAL A 1 117 ? 7.957 -0.806 -9.028 1.00 91.06 117 VAL A CA 1
ATOM 998 C C . VAL A 1 117 ? 6.669 -0.018 -9.270 1.00 91.06 117 VAL A C 1
ATOM 1000 O O . VAL A 1 117 ? 5.583 -0.594 -9.239 1.00 91.06 117 VAL A O 1
ATOM 1003 N N . TRP A 1 118 ? 6.771 1.271 -9.595 1.00 90.75 118 TRP A N 1
ATOM 1004 C CA . TRP A 1 118 ? 5.595 2.106 -9.858 1.00 90.75 118 TRP A CA 1
ATOM 1005 C C . TRP A 1 118 ? 4.811 1.656 -11.092 1.00 90.75 118 TRP A C 1
ATOM 1007 O O . TRP A 1 118 ? 3.583 1.637 -11.062 1.00 90.75 118 TRP A O 1
ATOM 1017 N N . LEU A 1 119 ? 5.486 1.238 -12.164 1.00 89.69 119 LEU A N 1
ATOM 1018 C CA . LEU A 1 119 ? 4.820 0.716 -13.360 1.00 89.69 119 LEU A CA 1
ATOM 1019 C C . LEU A 1 119 ? 4.095 -0.608 -13.100 1.00 89.69 119 LEU A C 1
ATOM 1021 O O . LEU A 1 119 ? 3.026 -0.837 -13.668 1.00 89.69 119 LEU A O 1
ATOM 1025 N N . ASN A 1 120 ? 4.638 -1.468 -12.238 1.00 90.00 120 ASN A N 1
ATOM 1026 C CA . ASN A 1 120 ? 3.964 -2.702 -11.836 1.00 90.00 120 ASN A CA 1
ATOM 1027 C C . ASN A 1 120 ? 2.736 -2.414 -10.969 1.00 90.00 120 ASN A C 1
ATOM 1029 O O . ASN A 1 120 ? 1.660 -2.921 -11.272 1.00 90.00 120 ASN A O 1
ATOM 1033 N N . ASN A 1 121 ? 2.849 -1.515 -9.991 1.00 87.50 121 ASN A N 1
ATOM 1034 C CA . ASN A 1 121 ? 1.700 -1.089 -9.188 1.00 87.50 121 ASN A CA 1
ATOM 1035 C C . ASN A 1 121 ? 0.600 -0.459 -10.066 1.00 87.50 121 ASN A C 1
ATOM 1037 O O . ASN A 1 121 ? -0.588 -0.679 -9.842 1.00 87.50 121 ASN A O 1
ATOM 1041 N N . LEU A 1 122 ? 0.981 0.288 -11.111 1.00 87.38 122 LEU A N 1
ATOM 1042 C CA . LEU A 1 122 ? 0.029 0.884 -12.048 1.00 87.38 122 LEU A CA 1
ATOM 1043 C C . LEU A 1 122 ? -0.717 -0.186 -12.845 1.00 87.38 122 LEU A C 1
ATOM 1045 O O . LEU A 1 122 ? -1.919 -0.046 -13.054 1.00 87.38 122 LEU A O 1
ATOM 1049 N N . ARG A 1 123 ? -0.026 -1.250 -13.273 1.00 87.31 123 ARG A N 1
ATOM 1050 C CA . ARG A 1 123 ? -0.647 -2.400 -13.951 1.00 87.31 123 ARG A CA 1
ATOM 1051 C C . ARG A 1 123 ? -1.683 -3.068 -13.067 1.00 87.31 123 ARG A C 1
ATOM 1053 O O . ARG A 1 123 ? -2.806 -3.250 -13.515 1.00 87.31 123 ARG A O 1
ATOM 1060 N N . GLU A 1 124 ? -1.334 -3.346 -11.817 1.00 86.19 124 GLU A N 1
ATOM 1061 C CA . GLU A 1 124 ? -2.253 -3.970 -10.861 1.00 86.19 124 GLU A CA 1
ATOM 1062 C C . GLU A 1 124 ? -3.510 -3.119 -10.632 1.00 86.19 124 GLU A C 1
ATOM 1064 O O . GLU A 1 124 ? -4.629 -3.637 -10.656 1.00 86.19 124 GLU A O 1
ATOM 1069 N N . LEU A 1 125 ? -3.345 -1.799 -10.480 1.00 81.69 125 LEU A N 1
ATOM 1070 C CA . LEU A 1 125 ? -4.472 -0.871 -10.355 1.00 81.69 125 LEU A CA 1
ATOM 1071 C C . LEU A 1 125 ? -5.332 -0.840 -11.621 1.00 81.69 125 LEU A C 1
ATOM 1073 O O . LEU A 1 125 ? -6.556 -0.915 -11.522 1.00 81.69 125 LEU A O 1
ATOM 1077 N N . CYS A 1 126 ? -4.703 -0.761 -12.797 1.00 81.81 126 CYS A N 1
ATOM 1078 C CA . CYS A 1 126 ? -5.383 -0.745 -14.092 1.00 81.81 126 CYS A CA 1
ATOM 1079 C C . CYS A 1 126 ? -6.176 -2.035 -14.340 1.00 81.81 126 CYS A C 1
ATOM 1081 O O . CYS A 1 126 ? -7.342 -1.961 -14.732 1.00 81.81 126 CYS A O 1
ATOM 1083 N N . ASP A 1 127 ? -5.592 -3.197 -14.034 1.00 84.38 127 ASP A N 1
ATOM 1084 C CA . ASP A 1 127 ? -6.249 -4.504 -14.133 1.00 84.38 127 ASP A CA 1
ATOM 1085 C C . ASP A 1 127 ? -7.496 -4.565 -13.236 1.00 84.38 127 ASP A C 1
ATOM 1087 O O . ASP A 1 127 ? -8.539 -5.087 -13.636 1.00 84.38 127 ASP A O 1
ATOM 1091 N N . ALA A 1 128 ? -7.428 -3.962 -12.045 1.00 77.88 128 ALA A N 1
ATOM 1092 C CA . ALA A 1 128 ? -8.539 -3.917 -11.098 1.00 77.88 128 ALA A CA 1
ATOM 1093 C C . ALA A 1 128 ? -9.700 -2.989 -11.517 1.00 77.88 128 ALA A C 1
ATOM 1095 O O . ALA A 1 128 ? -10.797 -3.120 -10.963 1.00 77.88 128 ALA A O 1
ATOM 1096 N N . ILE A 1 129 ? -9.476 -2.059 -12.455 1.00 75.81 129 ILE A N 1
ATOM 1097 C CA . ILE A 1 129 ? -10.483 -1.105 -12.968 1.00 75.81 129 ILE A CA 1
ATOM 1098 C C . ILE A 1 129 ? -10.781 -1.279 -14.467 1.00 75.81 129 ILE A C 1
ATOM 1100 O O . ILE A 1 129 ? -11.578 -0.532 -15.028 1.00 75.81 129 ILE A O 1
ATOM 1104 N N . GLY A 1 130 ? -10.181 -2.279 -15.122 1.00 76.00 130 GLY A N 1
ATOM 1105 C CA . GLY A 1 130 ? -10.408 -2.582 -16.538 1.00 76.00 130 GLY A CA 1
ATOM 1106 C C . GLY A 1 130 ? -9.792 -1.570 -17.511 1.00 76.00 130 GLY A C 1
ATOM 1107 O O . GLY A 1 130 ? -10.296 -1.410 -18.624 1.00 76.00 130 GLY A O 1
ATOM 1108 N N . LEU A 1 131 ? -8.722 -0.884 -17.104 1.00 80.00 131 LEU A N 1
ATOM 1109 C CA . LEU A 1 131 ? -7.951 0.029 -17.951 1.00 80.00 131 LEU A CA 1
ATOM 1110 C C . LEU A 1 131 ? -6.621 -0.603 -18.370 1.00 80.00 131 LEU A C 1
ATOM 1112 O O . LEU A 1 131 ? -6.192 -1.610 -17.814 1.00 80.00 131 LEU A O 1
ATOM 1116 N N . ARG A 1 132 ? -5.951 -0.000 -19.357 1.00 80.31 132 ARG A N 1
ATOM 1117 C CA . ARG A 1 132 ? -4.590 -0.379 -19.755 1.00 80.31 132 ARG A CA 1
ATOM 1118 C C . ARG A 1 132 ? -3.616 0.751 -19.410 1.00 80.31 132 ARG A C 1
ATOM 1120 O O . ARG A 1 132 ? -3.895 1.895 -19.779 1.00 80.31 132 ARG A O 1
ATOM 1127 N N . PRO A 1 133 ? -2.471 0.477 -18.762 1.00 78.81 133 PRO A N 1
ATOM 1128 C CA . PRO A 1 133 ? -1.477 1.502 -18.434 1.00 78.81 133 PRO A CA 1
ATOM 1129 C C . PRO A 1 133 ? -0.972 2.285 -19.651 1.00 78.81 133 PRO A C 1
ATOM 1131 O O . PRO A 1 133 ? -0.670 3.473 -19.542 1.00 78.81 133 PRO A O 1
ATOM 1134 N N . GLU A 1 134 ? -0.911 1.644 -20.820 1.00 79.38 134 GLU A N 1
ATOM 1135 C CA . GLU A 1 134 ? -0.470 2.247 -22.083 1.00 79.38 134 GLU A CA 1
ATOM 1136 C C . GLU A 1 134 ? -1.418 3.327 -22.607 1.00 79.38 134 GLU A C 1
ATOM 1138 O O . GLU A 1 134 ? -0.988 4.207 -23.351 1.00 79.38 134 GLU A O 1
ATOM 1143 N N . ASP A 1 135 ? -2.685 3.298 -22.190 1.00 78.06 135 ASP A N 1
ATOM 1144 C CA . ASP A 1 135 ? -3.653 4.348 -22.512 1.00 78.06 135 ASP A CA 1
ATOM 1145 C C . ASP A 1 135 ? -3.513 5.565 -21.574 1.00 78.06 135 ASP A C 1
ATOM 1147 O O . ASP A 1 135 ? -4.018 6.647 -21.878 1.00 78.06 135 ASP A O 1
ATOM 1151 N N . LEU A 1 136 ? -2.816 5.405 -20.442 1.00 74.44 136 LEU A N 1
ATOM 1152 C CA . LEU A 1 136 ? -2.714 6.403 -19.375 1.00 74.44 136 LEU A CA 1
ATOM 1153 C C . LEU A 1 136 ? -1.344 7.090 -19.312 1.00 74.44 136 LEU A C 1
ATOM 1155 O O . LEU A 1 136 ? -1.265 8.289 -19.033 1.00 74.44 136 LEU A O 1
ATOM 1159 N N . VAL A 1 137 ? -0.262 6.354 -19.581 1.00 75.75 137 VAL A N 1
ATOM 1160 C CA . VAL A 1 137 ? 1.110 6.879 -19.562 1.00 75.75 137 VAL A CA 1
ATOM 1161 C C . VAL A 1 137 ? 1.581 7.152 -20.981 1.00 75.75 137 VAL A C 1
ATOM 1163 O O . VAL A 1 137 ? 1.711 6.250 -21.806 1.00 75.75 137 VAL A O 1
ATOM 1166 N N . ASN A 1 138 ? 1.951 8.402 -21.259 1.00 76.81 138 ASN A N 1
ATOM 1167 C CA . ASN A 1 138 ? 2.720 8.700 -22.461 1.00 76.81 138 ASN A CA 1
ATOM 1168 C C . ASN A 1 138 ? 4.205 8.430 -22.201 1.00 76.81 138 ASN A C 1
ATOM 1170 O O . ASN A 1 138 ? 4.964 9.337 -21.866 1.00 76.81 138 ASN A O 1
ATOM 1174 N N . PHE A 1 139 ? 4.609 7.179 -22.402 1.00 74.56 139 PHE A N 1
ATOM 1175 C CA . PHE A 1 139 ? 5.972 6.688 -22.190 1.00 74.56 139 PHE A CA 1
ATOM 1176 C C . PHE A 1 139 ? 7.060 7.491 -22.918 1.00 74.56 139 PHE A C 1
ATOM 1178 O O . PHE A 1 139 ? 8.192 7.550 -22.456 1.00 74.56 139 PHE A O 1
ATOM 1185 N N . ARG A 1 140 ? 6.719 8.191 -24.011 1.00 74.25 140 ARG A N 1
ATOM 1186 C CA . ARG A 1 140 ? 7.658 9.062 -24.744 1.00 74.25 140 ARG A CA 1
ATOM 1187 C C . ARG A 1 140 ? 8.005 10.360 -24.014 1.00 74.25 140 ARG A C 1
ATOM 1189 O O . ARG A 1 140 ? 8.875 11.091 -24.474 1.00 74.25 140 ARG A O 1
ATOM 1196 N N . ARG A 1 141 ? 7.265 10.703 -22.960 1.00 80.12 141 ARG A N 1
ATOM 1197 C CA . ARG A 1 141 ? 7.457 11.926 -22.169 1.00 80.12 141 ARG A CA 1
ATOM 1198 C C . ARG A 1 141 ? 8.174 11.677 -20.848 1.00 80.12 141 ARG A C 1
ATOM 1200 O O . ARG A 1 141 ? 8.320 12.625 -20.086 1.00 80.12 141 ARG A O 1
ATOM 1207 N N . LEU A 1 142 ? 8.560 10.436 -20.564 1.00 85.75 142 LEU A N 1
ATOM 1208 C CA . LEU A 1 142 ? 9.366 10.144 -19.389 1.00 85.75 142 LEU A CA 1
ATOM 1209 C C . LEU A 1 142 ? 10.752 10.752 -19.575 1.00 85.75 142 LEU A C 1
ATOM 1211 O O . LEU A 1 142 ? 11.359 10.616 -20.640 1.00 85.75 142 LEU A O 1
ATOM 1215 N N . ASP A 1 143 ? 11.236 11.416 -18.531 1.00 88.25 143 ASP A N 1
ATOM 1216 C CA . ASP A 1 143 ? 12.620 11.856 -18.491 1.00 88.25 143 ASP A CA 1
ATOM 1217 C C . ASP A 1 143 ? 13.536 10.630 -18.575 1.00 88.25 143 ASP A C 1
ATOM 1219 O O . ASP A 1 143 ? 13.249 9.569 -18.024 1.00 88.25 143 ASP A O 1
ATOM 1223 N N . THR A 1 144 ? 14.643 10.760 -19.297 1.00 93.38 144 THR A N 1
ATOM 1224 C CA . THR A 1 144 ? 15.623 9.687 -19.467 1.00 93.38 144 THR A CA 1
ATOM 1225 C C . THR A 1 144 ? 16.994 10.284 -19.716 1.00 93.38 144 THR A C 1
ATOM 1227 O O . THR A 1 144 ? 17.128 11.334 -20.349 1.00 93.38 144 THR A O 1
ATOM 1230 N N . GLN A 1 145 ? 18.034 9.598 -19.252 1.00 93.94 145 GLN A N 1
ATOM 1231 C CA . GLN A 1 145 ? 19.382 9.888 -19.714 1.00 93.94 145 GLN A CA 1
ATOM 1232 C C . GLN A 1 145 ? 19.524 9.519 -21.200 1.00 93.94 145 GLN A C 1
ATOM 1234 O O . GLN A 1 145 ? 18.784 8.656 -21.690 1.00 93.94 145 GLN A O 1
ATOM 1239 N N . PRO A 1 146 ? 20.468 10.145 -21.928 1.00 92.44 146 PRO A N 1
ATOM 1240 C CA . PRO A 1 146 ? 20.749 9.788 -23.311 1.00 92.44 146 PRO A CA 1
ATOM 1241 C C . PRO A 1 146 ? 21.075 8.298 -23.442 1.00 92.44 146 PRO A C 1
ATOM 1243 O O . PRO A 1 146 ? 21.978 7.784 -22.769 1.00 92.44 146 PRO A O 1
ATOM 1246 N N . ILE A 1 147 ? 20.329 7.619 -24.311 1.00 92.12 147 ILE A N 1
ATOM 1247 C CA . ILE A 1 147 ? 20.554 6.215 -24.651 1.00 92.12 147 ILE A CA 1
ATOM 1248 C C . ILE A 1 147 ? 21.697 6.167 -25.678 1.00 92.12 147 ILE A C 1
ATOM 1250 O O . ILE A 1 147 ? 21.593 6.833 -26.711 1.00 92.12 147 ILE A O 1
ATOM 1254 N N . PRO A 1 148 ? 22.792 5.438 -25.399 1.00 92.12 148 PRO A N 1
ATOM 1255 C CA . PRO A 1 148 ? 23.902 5.276 -26.336 1.00 92.12 148 PRO A CA 1
ATOM 1256 C C . PRO A 1 148 ? 23.466 4.664 -27.681 1.00 92.12 148 PRO A C 1
ATOM 1258 O O . PRO A 1 148 ? 22.602 3.788 -27.720 1.00 92.12 148 PRO A O 1
ATOM 1261 N N . GLU A 1 149 ? 24.053 5.126 -28.792 1.00 90.81 149 GLU A N 1
ATOM 1262 C CA . GLU A 1 149 ? 23.667 4.700 -30.151 1.00 90.81 149 GLU A CA 1
ATOM 1263 C C . GLU A 1 149 ? 23.904 3.204 -30.409 1.00 90.81 149 GLU A C 1
ATOM 1265 O O . GLU A 1 149 ? 23.139 2.572 -31.135 1.00 90.81 149 GLU A O 1
ATOM 1270 N N . ASP A 1 150 ? 24.932 2.631 -29.787 1.00 90.75 150 ASP A N 1
ATOM 1271 C CA . ASP A 1 150 ? 25.309 1.220 -29.886 1.00 90.75 150 ASP A CA 1
ATOM 1272 C C . ASP A 1 150 ? 24.244 0.275 -29.312 1.00 90.75 150 ASP A C 1
ATOM 1274 O O . ASP A 1 150 ? 24.072 -0.826 -29.832 1.00 90.75 150 ASP A O 1
ATOM 1278 N N . ILE A 1 151 ? 23.464 0.728 -28.323 1.00 91.56 151 ILE A N 1
ATOM 1279 C CA . ILE A 1 151 ? 22.343 -0.039 -27.754 1.00 91.56 151 ILE A CA 1
ATOM 1280 C C . ILE A 1 151 ? 20.965 0.466 -28.205 1.00 91.56 151 ILE A C 1
ATOM 1282 O O . ILE A 1 151 ? 19.943 -0.075 -27.788 1.00 91.56 151 ILE A O 1
ATOM 1286 N N . ALA A 1 152 ? 20.897 1.481 -29.072 1.00 87.19 152 ALA A N 1
ATOM 1287 C CA . ALA A 1 152 ? 19.634 2.119 -29.462 1.00 87.19 152 ALA A CA 1
ATOM 1288 C C . ALA A 1 152 ? 18.676 1.196 -30.240 1.00 87.19 152 ALA A C 1
ATOM 1290 O O . ALA A 1 152 ? 17.487 1.492 -30.350 1.00 87.19 152 ALA A O 1
ATOM 1291 N N . SER A 1 153 ? 19.183 0.089 -30.794 1.00 88.62 153 SER A N 1
ATOM 1292 C CA . SER A 1 153 ? 18.359 -0.939 -31.448 1.00 88.62 153 SER A CA 1
ATOM 1293 C C . SER A 1 153 ? 17.744 -1.947 -30.468 1.00 88.62 153 SER A C 1
ATOM 1295 O O . SER A 1 153 ? 16.820 -2.671 -30.842 1.00 88.62 153 SER A O 1
ATOM 1297 N N . TYR A 1 154 ? 18.206 -1.974 -29.216 1.00 90.69 154 TYR A N 1
ATOM 1298 C CA . TYR A 1 154 ? 17.610 -2.767 -28.146 1.00 90.69 154 TYR A CA 1
ATOM 1299 C C . TYR A 1 154 ? 16.331 -2.078 -27.628 1.00 90.69 154 TYR A C 1
ATOM 1301 O O . TYR A 1 154 ? 16.271 -0.846 -27.623 1.00 90.69 154 TYR A O 1
ATOM 1309 N N . PRO A 1 155 ? 15.289 -2.814 -27.185 1.00 90.31 155 PRO A N 1
ATOM 1310 C CA . PRO A 1 155 ? 14.023 -2.232 -26.717 1.00 90.31 155 PRO A CA 1
ATOM 1311 C C . PRO A 1 155 ? 14.153 -1.546 -25.343 1.00 90.31 155 PRO A C 1
ATOM 1313 O O . PRO A 1 155 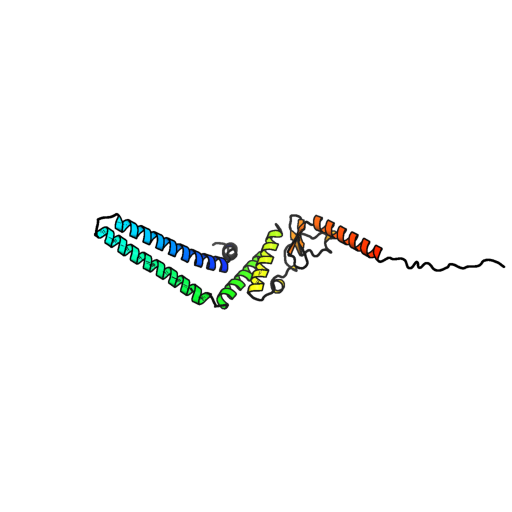? 13.569 -1.979 -24.347 1.00 90.31 155 PRO A O 1
ATOM 1316 N N . VAL A 1 156 ? 14.933 -0.471 -25.268 1.00 91.94 156 VAL A N 1
ATOM 1317 C CA . VAL A 1 156 ? 15.116 0.358 -24.073 1.00 91.94 156 VAL A CA 1
ATOM 1318 C C . VAL A 1 156 ? 14.050 1.449 -24.041 1.00 91.94 156 VAL A C 1
ATOM 1320 O O . VAL A 1 156 ? 13.897 2.212 -24.992 1.00 91.94 156 VAL A O 1
ATOM 1323 N N . LEU A 1 157 ? 13.317 1.531 -22.930 1.00 90.75 157 LEU A N 1
ATOM 1324 C CA . LEU A 1 157 ? 12.326 2.578 -22.697 1.00 90.75 157 LEU A CA 1
ATOM 1325 C C . LEU A 1 157 ? 12.968 3.838 -22.100 1.00 90.75 157 LEU A C 1
ATOM 1327 O O . LEU A 1 157 ? 12.773 4.935 -22.615 1.00 90.75 157 LEU A O 1
ATOM 1331 N N . VAL A 1 158 ? 13.721 3.675 -21.012 1.00 93.56 158 VAL A N 1
ATOM 1332 C CA . VAL A 1 158 ? 14.430 4.758 -20.318 1.00 93.56 158 VAL A CA 1
ATOM 1333 C C . VAL A 1 158 ? 15.747 4.251 -19.745 1.00 93.56 158 VAL A C 1
ATOM 1335 O O . VAL A 1 158 ? 15.910 3.052 -19.515 1.00 93.56 158 VAL A O 1
ATOM 1338 N N . LYS A 1 159 ? 16.651 5.187 -19.462 1.00 95.19 159 LYS A N 1
ATOM 1339 C CA . LYS A 1 159 ? 17.941 4.980 -18.810 1.00 95.19 159 LYS A CA 1
ATOM 1340 C C . LYS A 1 159 ? 18.098 5.934 -17.626 1.00 95.19 159 LYS A C 1
ATOM 1342 O O . LYS A 1 159 ? 17.799 7.127 -17.738 1.00 95.19 159 LYS A O 1
ATOM 1347 N N . ASP A 1 160 ? 18.589 5.418 -16.506 1.00 96.06 160 ASP A N 1
ATOM 1348 C CA . ASP A 1 160 ? 18.899 6.203 -15.312 1.00 96.06 160 ASP A CA 1
ATOM 1349 C C . ASP A 1 160 ? 20.337 6.758 -15.309 1.00 96.06 160 ASP A C 1
ATOM 1351 O O . ASP A 1 160 ? 21.171 6.465 -16.171 1.00 96.06 160 ASP A O 1
ATOM 1355 N N . LYS A 1 161 ? 20.641 7.594 -14.312 1.00 94.50 161 LYS A N 1
ATOM 1356 C CA . LYS A 1 161 ? 21.967 8.208 -14.109 1.00 94.50 161 LYS A CA 1
ATOM 1357 C C . LYS A 1 161 ? 23.072 7.205 -13.775 1.00 94.50 161 LYS A C 1
ATOM 1359 O O . LYS A 1 161 ? 24.245 7.572 -13.819 1.00 94.50 161 LYS A O 1
ATOM 1364 N N . ARG A 1 162 ? 22.719 5.974 -13.408 1.00 94.62 162 ARG A N 1
ATOM 1365 C CA . ARG A 1 162 ? 23.642 4.909 -12.998 1.00 94.62 162 ARG A CA 1
ATOM 1366 C C . ARG A 1 162 ? 23.951 3.935 -14.135 1.00 94.62 162 ARG A C 1
ATOM 1368 O O . ARG A 1 162 ? 24.720 3.012 -13.901 1.00 94.62 162 ARG A O 1
ATOM 1375 N N . GLY A 1 163 ? 23.378 4.136 -15.324 1.00 94.56 163 GLY A N 1
ATOM 1376 C CA . GLY A 1 163 ? 23.586 3.267 -16.485 1.00 94.56 163 GLY A CA 1
ATOM 1377 C C . GLY A 1 163 ? 22.601 2.102 -16.583 1.00 94.56 163 GLY A C 1
ATOM 1378 O O . GLY A 1 163 ? 22.729 1.284 -17.491 1.00 94.56 163 GLY A O 1
ATOM 1379 N N . TYR A 1 164 ? 21.606 2.018 -15.693 1.00 97.25 164 TYR A N 1
ATOM 1380 C CA . TYR A 1 164 ? 20.569 0.993 -15.779 1.00 97.25 164 TYR A CA 1
ATOM 1381 C C . TYR A 1 164 ? 19.420 1.449 -16.670 1.00 97.25 164 TYR A C 1
ATOM 1383 O O . TYR A 1 164 ? 18.986 2.601 -16.650 1.00 97.25 164 TYR A O 1
ATOM 1391 N N . CYS A 1 165 ? 18.912 0.501 -17.440 1.00 95.88 165 CYS A N 1
ATOM 1392 C CA . CYS A 1 165 ? 17.878 0.680 -18.436 1.00 95.88 165 CYS A CA 1
ATOM 1393 C C . CYS A 1 165 ? 16.640 -0.138 -18.067 1.00 95.88 165 CYS A C 1
ATOM 1395 O O . CYS A 1 165 ? 16.754 -1.272 -17.596 1.00 95.88 165 CYS A O 1
ATOM 1397 N N . LEU A 1 166 ? 15.459 0.423 -18.332 1.00 94.81 166 LEU A N 1
ATOM 1398 C CA . LEU A 1 166 ? 14.204 -0.324 -18.312 1.00 94.81 166 LEU A CA 1
ATOM 1399 C C . LEU A 1 166 ? 13.939 -0.895 -19.703 1.00 94.81 166 LEU A C 1
ATOM 1401 O O . LEU A 1 166 ? 13.840 -0.142 -20.673 1.00 94.81 166 LEU A O 1
ATOM 1405 N N . THR A 1 167 ? 13.820 -2.214 -19.805 1.00 93.50 167 THR A N 1
ATOM 1406 C CA . THR A 1 167 ? 13.765 -2.929 -21.082 1.00 93.50 167 THR A CA 1
ATOM 1407 C C . THR A 1 167 ? 12.863 -4.173 -21.041 1.00 93.50 167 THR A C 1
ATOM 1409 O O . THR A 1 167 ? 12.142 -4.411 -20.068 1.00 93.50 167 THR A O 1
ATOM 1412 N N . GLY A 1 168 ? 12.853 -4.940 -22.133 1.00 87.38 168 GLY A N 1
ATOM 1413 C CA . GLY A 1 168 ? 11.934 -6.041 -22.406 1.00 87.38 168 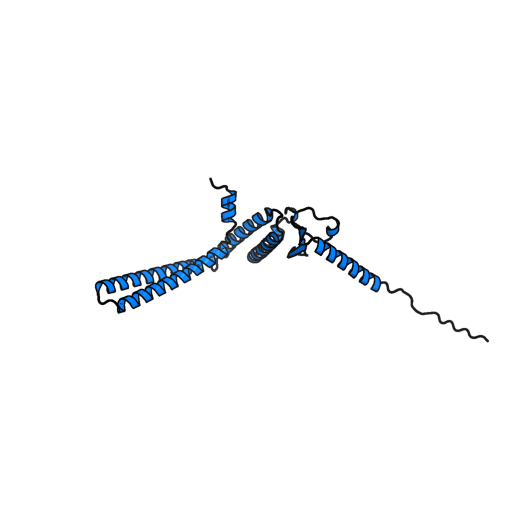GLY A CA 1
ATOM 1414 C C . GLY A 1 168 ? 10.669 -5.582 -23.135 1.00 87.38 168 GLY A C 1
ATOM 1415 O O . GLY A 1 168 ? 10.331 -4.399 -23.148 1.00 87.38 168 GLY A O 1
ATOM 1416 N N . GLU A 1 169 ? 9.932 -6.530 -23.721 1.00 81.38 169 GLU A N 1
ATOM 1417 C CA . GLU A 1 169 ? 8.717 -6.255 -24.514 1.00 81.38 169 GLU A CA 1
ATOM 1418 C C . GLU A 1 169 ? 7.639 -5.485 -23.739 1.00 81.38 169 GLU A C 1
ATOM 1420 O O . GLU A 1 169 ? 6.837 -4.765 -24.328 1.00 81.38 169 GLU A O 1
ATOM 1425 N N . LYS A 1 170 ? 7.633 -5.632 -22.410 1.00 82.19 170 LYS A N 1
ATOM 1426 C CA . LYS A 1 170 ? 6.724 -4.936 -21.496 1.00 82.19 170 LYS A CA 1
ATOM 1427 C C . LYS A 1 170 ? 7.461 -4.016 -20.528 1.00 82.19 170 LYS A C 1
ATOM 1429 O O . LYS A 1 170 ? 6.897 -3.675 -19.495 1.00 82.19 170 LYS A O 1
ATOM 1434 N N . TRP A 1 171 ? 8.711 -3.641 -20.798 1.00 86.81 171 TRP A N 1
ATOM 1435 C CA . TRP A 1 171 ? 9.481 -2.733 -19.932 1.00 86.81 171 TRP A CA 1
ATOM 1436 C C . TRP A 1 171 ? 9.483 -3.180 -18.458 1.00 86.81 171 TRP A C 1
ATOM 1438 O O . TRP A 1 171 ? 9.203 -2.405 -17.546 1.00 86.81 171 TRP A O 1
ATOM 1448 N N . ASN A 1 172 ? 9.671 -4.480 -18.237 1.00 89.12 172 ASN A N 1
ATOM 1449 C CA . ASN A 1 172 ? 9.598 -5.136 -16.931 1.00 89.12 172 ASN A CA 1
ATOM 1450 C C . ASN A 1 172 ? 10.947 -5.716 -16.486 1.00 89.12 172 ASN A C 1
ATOM 1452 O O . ASN A 1 172 ? 11.016 -6.395 -15.463 1.00 89.12 172 ASN A O 1
ATOM 1456 N N . VAL A 1 173 ? 11.999 -5.469 -17.264 1.00 93.19 173 VAL A N 1
ATOM 1457 C CA . VAL A 1 173 ? 13.351 -5.961 -17.020 1.00 93.19 173 VAL A CA 1
ATOM 1458 C C . VAL A 1 173 ? 14.263 -4.765 -16.785 1.00 93.19 173 VAL A C 1
ATOM 1460 O O . VAL A 1 173 ? 14.193 -3.778 -17.513 1.00 93.19 173 VAL A O 1
ATOM 1463 N N . VAL A 1 174 ? 15.112 -4.851 -15.764 1.00 96.44 174 VAL A N 1
ATOM 1464 C CA . VAL A 1 174 ? 16.163 -3.864 -15.503 1.00 96.44 174 VAL A CA 1
ATOM 1465 C C . VAL A 1 174 ? 17.496 -4.495 -15.858 1.00 96.44 174 VAL A C 1
ATOM 1467 O O . VAL A 1 174 ? 17.827 -5.545 -15.315 1.00 96.44 174 VAL A O 1
ATOM 1470 N N . MET A 1 175 ? 18.245 -3.845 -16.742 1.00 96.12 175 MET A N 1
ATOM 1471 C CA . MET A 1 175 ? 19.579 -4.279 -17.166 1.00 96.12 175 MET A CA 1
ATOM 1472 C C . MET A 1 175 ? 20.528 -3.094 -17.199 1.00 96.12 175 MET A C 1
ATOM 1474 O O . MET A 1 175 ? 20.117 -1.979 -17.525 1.00 96.12 175 MET A O 1
ATOM 1478 N N . HIS A 1 176 ? 21.791 -3.317 -16.864 1.00 96.50 176 HIS A N 1
ATOM 1479 C CA . HIS A 1 176 ? 22.835 -2.332 -17.104 1.00 96.50 176 HIS A CA 1
ATOM 1480 C C . HIS A 1 176 ? 23.122 -2.214 -18.609 1.00 96.50 176 HIS A C 1
ATOM 1482 O O . HIS A 1 176 ? 22.973 -3.179 -19.355 1.00 96.50 176 HIS A O 1
ATOM 1488 N N . GLU A 1 177 ? 23.556 -1.040 -19.071 1.00 95.12 177 GLU A N 1
ATOM 1489 C CA . GLU A 1 177 ? 23.891 -0.835 -20.487 1.00 95.12 177 GLU A CA 1
ATOM 1490 C C . GLU A 1 177 ? 24.980 -1.788 -21.002 1.00 95.12 177 GLU A C 1
ATOM 1492 O O . GLU A 1 177 ? 24.909 -2.221 -22.146 1.00 95.12 177 GLU A O 1
ATOM 1497 N N . ASP A 1 178 ? 25.938 -2.168 -20.155 1.00 94.81 178 ASP A N 1
ATOM 1498 C CA . ASP A 1 178 ? 26.964 -3.159 -20.508 1.00 94.81 178 ASP A CA 1
ATOM 1499 C C . ASP A 1 178 ? 26.368 -4.560 -20.691 1.00 94.81 178 ASP A C 1
ATOM 1501 O O . ASP A 1 178 ? 26.689 -5.239 -21.656 1.00 94.81 178 ASP A O 1
ATOM 1505 N N . GLU A 1 179 ? 25.422 -4.960 -19.836 1.00 94.75 179 GLU A N 1
ATOM 1506 C CA . GLU A 1 179 ? 24.732 -6.251 -19.971 1.00 94.75 179 GLU A CA 1
ATOM 1507 C C . GLU A 1 179 ? 23.895 -6.300 -21.257 1.00 94.75 179 GLU A C 1
ATOM 1509 O O . GLU A 1 179 ? 23.774 -7.347 -21.890 1.00 94.75 179 GLU A O 1
ATOM 1514 N N . ILE A 1 180 ? 23.332 -5.159 -21.671 1.00 94.06 180 ILE A N 1
ATOM 1515 C CA . ILE A 1 180 ? 22.627 -5.041 -22.951 1.00 94.06 180 ILE A CA 1
ATOM 1516 C C . ILE A 1 180 ? 23.601 -5.214 -24.123 1.00 94.06 180 ILE A C 1
ATOM 1518 O O . ILE A 1 180 ? 23.261 -5.904 -25.083 1.00 94.06 180 ILE A O 1
ATOM 1522 N N . ARG A 1 181 ? 24.799 -4.613 -24.060 1.00 93.50 181 ARG A N 1
ATOM 1523 C CA . ARG A 1 181 ? 25.834 -4.790 -25.096 1.00 93.50 181 ARG A CA 1
ATOM 1524 C C . ARG A 1 181 ? 26.217 -6.257 -25.230 1.00 93.50 181 ARG A C 1
ATOM 1526 O O . ARG A 1 181 ? 26.177 -6.780 -26.342 1.00 93.50 181 ARG A O 1
ATOM 1533 N N . ASP A 1 182 ? 26.493 -6.913 -24.108 1.00 93.50 182 ASP A N 1
ATOM 1534 C CA . ASP A 1 182 ? 26.851 -8.331 -24.076 1.00 93.50 182 ASP A CA 1
ATOM 1535 C C . ASP A 1 182 ? 25.738 -9.190 -24.703 1.00 93.50 182 ASP A C 1
ATOM 1537 O O . ASP A 1 182 ? 25.995 -10.003 -25.592 1.00 93.50 182 ASP A O 1
ATOM 1541 N N . GLU A 1 183 ? 24.473 -8.961 -24.329 1.00 91.75 183 GLU A N 1
ATOM 1542 C CA . GLU A 1 183 ? 23.350 -9.720 -24.888 1.00 91.75 183 GLU A CA 1
ATOM 1543 C C . GLU A 1 183 ? 23.154 -9.462 -26.391 1.00 91.75 183 GLU A C 1
ATOM 1545 O O . GLU A 1 183 ? 22.828 -10.376 -27.155 1.00 91.75 183 GLU A O 1
ATOM 1550 N N . MET A 1 184 ? 23.358 -8.225 -26.848 1.00 89.12 184 MET A N 1
ATOM 1551 C CA . MET A 1 184 ? 23.316 -7.908 -28.274 1.00 89.12 184 MET A CA 1
ATOM 1552 C C . MET A 1 184 ? 24.420 -8.648 -29.031 1.00 89.12 184 MET A C 1
ATOM 1554 O O . MET A 1 184 ? 24.128 -9.270 -30.054 1.00 89.12 184 MET A O 1
ATOM 1558 N N . GLU A 1 185 ? 25.656 -8.639 -28.531 1.00 88.56 185 GLU A N 1
ATOM 1559 C CA . GLU A 1 185 ? 26.782 -9.366 -29.129 1.00 88.56 185 GLU A CA 1
ATOM 1560 C C . GLU A 1 185 ? 26.532 -10.882 -29.178 1.00 88.56 185 GLU A C 1
ATOM 1562 O O . GLU A 1 185 ? 26.783 -11.523 -30.207 1.00 88.56 185 GLU A O 1
ATOM 1567 N N . GLU A 1 186 ? 25.968 -11.461 -28.116 1.00 85.25 186 GLU A N 1
ATOM 1568 C CA . GLU A 1 186 ? 25.591 -12.877 -28.071 1.00 85.25 186 GLU A CA 1
ATOM 1569 C C . GLU A 1 186 ? 24.489 -13.222 -29.082 1.00 85.25 186 GLU A C 1
ATOM 1571 O O . GLU A 1 186 ? 24.589 -14.242 -29.778 1.00 85.25 186 GLU A O 1
ATOM 1576 N N . ARG A 1 187 ? 23.463 -12.369 -29.218 1.00 80.25 187 ARG A N 1
ATOM 1577 C CA . ARG A 1 187 ? 22.395 -12.538 -30.220 1.00 80.25 187 ARG A CA 1
ATOM 1578 C C . ARG A 1 187 ? 22.951 -12.448 -31.638 1.00 80.25 187 ARG A C 1
ATOM 1580 O O . ARG A 1 187 ? 22.692 -13.344 -32.439 1.00 80.25 187 ARG A O 1
ATOM 1587 N N . PHE A 1 188 ? 23.791 -11.452 -31.928 1.00 73.94 188 PHE A N 1
ATOM 1588 C CA . PHE A 1 188 ? 24.453 -11.321 -33.232 1.00 73.94 188 PHE A CA 1
ATOM 1589 C C . PHE A 1 188 ? 25.345 -12.526 -33.557 1.00 73.94 188 PHE A C 1
ATOM 1591 O O . PHE A 1 188 ? 25.349 -13.012 -34.691 1.00 73.94 188 PHE A O 1
ATOM 1598 N N . THR A 1 189 ? 26.074 -13.048 -32.570 1.00 71.06 189 THR A N 1
ATOM 1599 C CA . THR A 1 189 ? 26.948 -14.217 -32.752 1.00 71.06 189 THR A CA 1
ATOM 1600 C C . THR A 1 189 ? 26.134 -15.497 -32.963 1.00 71.06 189 THR A C 1
ATOM 1602 O O . THR A 1 189 ? 26.471 -16.316 -33.821 1.00 71.06 189 THR A O 1
ATOM 1605 N N . SER A 1 190 ? 25.027 -15.661 -32.238 1.00 64.06 190 SER A N 1
ATOM 1606 C CA . SER A 1 190 ? 24.143 -16.830 -32.339 1.00 64.06 190 SER A CA 1
ATOM 1607 C C . SER A 1 190 ? 23.370 -16.861 -33.660 1.00 64.06 190 SER A C 1
ATOM 1609 O O . SER A 1 190 ? 23.334 -17.898 -34.327 1.00 64.06 190 SER A O 1
ATOM 1611 N N . GLU A 1 191 ? 22.831 -15.718 -34.091 1.00 61.47 191 GLU A N 1
ATOM 1612 C CA . GLU A 1 191 ? 22.155 -15.568 -35.386 1.00 61.47 191 GLU A CA 1
ATOM 1613 C C . GLU A 1 191 ? 23.133 -15.731 -36.560 1.00 61.47 191 GLU A C 1
ATOM 1615 O O . GLU A 1 191 ? 22.792 -16.346 -37.573 1.00 61.47 191 GLU A O 1
ATOM 1620 N N . GLY A 1 192 ? 24.379 -15.264 -36.414 1.00 57.75 192 GLY A N 1
ATOM 1621 C CA . GLY A 1 192 ? 25.447 -15.491 -37.390 1.00 57.75 192 GLY A CA 1
ATOM 1622 C C . GLY A 1 192 ? 25.795 -16.975 -37.562 1.00 57.75 192 GLY A C 1
ATOM 1623 O O . GLY A 1 192 ? 25.946 -17.447 -38.689 1.00 57.75 192 GLY A O 1
ATOM 1624 N N . ILE A 1 193 ? 25.849 -17.741 -36.466 1.00 56.47 193 ILE A N 1
ATOM 1625 C CA . ILE A 1 193 ? 26.096 -19.194 -36.497 1.00 56.47 193 ILE A CA 1
ATOM 1626 C C . ILE A 1 193 ? 24.904 -19.956 -37.103 1.00 56.47 193 ILE A C 1
ATOM 1628 O O . ILE A 1 193 ? 25.094 -20.961 -37.794 1.00 56.47 193 ILE A O 1
ATOM 1632 N N . GLU A 1 194 ? 23.670 -19.506 -36.870 1.00 50.44 194 GLU A N 1
ATOM 1633 C CA . GLU A 1 194 ? 22.466 -20.146 -37.415 1.00 50.44 194 GLU A CA 1
ATOM 1634 C C . GLU A 1 194 ? 22.284 -19.872 -38.920 1.00 50.44 194 GLU A C 1
ATOM 1636 O O . GLU A 1 194 ? 21.903 -20.770 -39.680 1.00 50.44 194 GLU A O 1
ATOM 1641 N N . GLN A 1 195 ? 22.661 -18.678 -39.392 1.00 47.72 195 GLN A N 1
ATOM 1642 C CA . GLN A 1 195 ? 22.713 -18.363 -40.824 1.00 47.72 195 GLN A CA 1
ATOM 1643 C C . GLN A 1 195 ? 23.816 -19.139 -41.561 1.00 47.72 195 GLN A C 1
ATOM 1645 O O . GLN A 1 195 ? 23.597 -19.566 -42.698 1.00 47.72 195 GLN A O 1
ATOM 1650 N N . ASP A 1 196 ? 24.963 -19.391 -40.922 1.00 48.16 196 ASP A N 1
ATOM 1651 C CA . ASP A 1 196 ? 26.059 -20.166 -41.524 1.00 48.16 196 ASP A CA 1
ATOM 1652 C C . ASP A 1 196 ? 25.747 -21.677 -41.575 1.00 48.16 196 ASP A C 1
ATOM 1654 O O . ASP A 1 196 ? 26.099 -22.362 -42.535 1.00 48.16 196 ASP A O 1
ATOM 1658 N N . LYS A 1 197 ? 24.961 -22.203 -40.619 1.00 49.16 197 LYS A N 1
ATOM 1659 C CA . LYS A 1 197 ? 24.415 -23.577 -40.679 1.00 49.16 197 LYS A CA 1
ATOM 1660 C C . LYS A 1 197 ? 23.378 -23.773 -41.789 1.00 49.16 197 LYS A C 1
ATOM 1662 O O . LYS A 1 197 ? 23.283 -24.869 -42.338 1.00 49.16 197 LYS A O 1
ATOM 1667 N N . ASN A 1 198 ? 22.628 -22.729 -42.143 1.00 48.81 198 ASN A N 1
ATOM 1668 C CA . ASN A 1 198 ? 21.684 -22.752 -43.266 1.00 48.81 198 ASN A CA 1
ATOM 1669 C C . ASN A 1 198 ? 22.352 -22.491 -44.629 1.00 48.81 198 ASN A C 1
ATOM 1671 O O . ASN A 1 198 ? 21.723 -22.676 -45.673 1.00 48.81 198 ASN A O 1
ATOM 1675 N N . ARG A 1 199 ? 23.648 -22.150 -44.650 1.00 45.41 199 ARG A N 1
ATOM 1676 C CA . ARG A 1 199 ? 24.497 -22.122 -45.850 1.00 45.41 199 ARG A CA 1
ATOM 1677 C C . ARG A 1 199 ? 25.080 -23.511 -46.149 1.00 45.41 199 ARG A C 1
ATOM 1679 O O . ARG A 1 199 ? 26.281 -23.698 -46.314 1.00 45.41 199 ARG A O 1
ATOM 1686 N N . VAL A 1 200 ? 24.217 -24.517 -46.286 1.00 48.19 200 VAL A N 1
ATOM 1687 C CA . VAL A 1 200 ? 24.625 -25.786 -46.907 1.00 48.19 200 VAL A CA 1
ATOM 1688 C C . VAL A 1 200 ? 24.831 -25.528 -48.402 1.00 48.19 200 VAL A C 1
ATOM 1690 O O . VAL A 1 200 ? 23.890 -25.233 -49.137 1.00 48.19 200 VAL A O 1
ATOM 1693 N N . HIS A 1 201 ? 26.084 -25.611 -48.848 1.00 47.56 201 HIS A N 1
ATOM 1694 C CA . HIS A 1 201 ? 26.465 -25.595 -50.259 1.00 47.56 201 HIS A CA 1
ATOM 1695 C C . HIS A 1 201 ? 25.623 -26.591 -51.086 1.00 47.56 201 HIS A C 1
ATOM 1697 O O . HIS A 1 201 ? 25.511 -27.755 -50.692 1.00 47.56 201 HIS A O 1
ATOM 1703 N N . PRO A 1 202 ? 25.117 -26.219 -52.279 1.00 42.12 202 PRO A N 1
ATOM 1704 C CA . PRO A 1 202 ? 24.591 -27.183 -53.236 1.00 42.12 202 PRO A CA 1
ATOM 1705 C C . PRO A 1 202 ? 25.780 -27.878 -53.914 1.00 42.12 202 PRO A C 1
ATOM 1707 O O . PRO A 1 202 ? 26.202 -27.517 -55.008 1.00 42.12 202 PRO A O 1
ATOM 1710 N N . GLY A 1 203 ? 26.378 -28.839 -53.217 1.00 39.22 203 GLY A N 1
ATOM 1711 C CA . GLY A 1 203 ? 27.471 -29.672 -53.711 1.00 39.22 203 GLY A CA 1
ATOM 1712 C C . GLY A 1 203 ? 27.075 -31.139 -53.665 1.00 39.22 203 GLY A C 1
ATOM 1713 O O . GLY A 1 203 ? 27.651 -31.908 -52.903 1.00 39.22 203 GLY A O 1
ATOM 1714 N N . GLY A 1 204 ? 26.047 -31.513 -54.429 1.00 33.69 204 GLY A N 1
ATOM 1715 C CA . GLY A 1 204 ? 25.695 -32.915 -54.640 1.00 33.69 204 GLY A CA 1
ATOM 1716 C C . GLY A 1 204 ? 26.836 -33.667 -55.350 1.00 33.69 204 GLY A C 1
ATOM 1717 O O . GLY A 1 204 ? 27.480 -33.093 -56.232 1.00 33.69 204 GLY A O 1
ATOM 1718 N N . PRO A 1 205 ? 27.112 -34.934 -54.997 1.00 45.22 205 PRO A N 1
ATOM 1719 C CA . PRO A 1 205 ? 28.152 -35.723 -55.635 1.00 45.22 205 PRO A CA 1
ATOM 1720 C C . PRO A 1 205 ? 27.583 -36.436 -56.864 1.00 45.22 205 PRO A C 1
ATOM 1722 O O . PRO A 1 205 ? 27.113 -37.563 -56.763 1.00 45.22 205 PRO A O 1
ATOM 1725 N N . GLU A 1 206 ? 27.657 -35.821 -58.041 1.00 42.84 206 GLU A N 1
ATOM 1726 C CA . GLU A 1 206 ? 27.419 -36.535 -59.301 1.00 42.84 206 GLU A CA 1
ATOM 1727 C C . GLU A 1 206 ? 28.446 -36.119 -60.353 1.00 42.84 206 GLU A C 1
ATOM 1729 O O . GLU A 1 206 ? 28.376 -35.029 -60.910 1.00 42.84 206 GLU A O 1
ATOM 1734 N N . ASN A 1 207 ? 29.434 -36.991 -60.584 1.00 34.34 207 ASN A N 1
ATOM 1735 C CA . ASN A 1 207 ? 29.922 -37.366 -61.917 1.00 34.34 207 ASN A CA 1
ATOM 1736 C C . ASN A 1 207 ? 31.023 -38.432 -61.792 1.00 34.34 207 ASN A C 1
ATOM 1738 O O . ASN A 1 207 ? 32.216 -38.160 -61.909 1.00 34.34 207 ASN A O 1
ATOM 1742 N N . PHE A 1 208 ? 30.608 -39.683 -61.580 1.00 34.94 208 PHE A N 1
ATOM 1743 C CA . PHE A 1 208 ? 31.418 -40.848 -61.934 1.00 34.94 208 PHE A CA 1
ATOM 1744 C C . PHE A 1 208 ? 31.146 -41.180 -63.407 1.00 34.94 208 PHE A C 1
ATOM 1746 O O . PHE A 1 208 ? 30.206 -41.902 -63.733 1.00 34.94 208 PHE A O 1
ATOM 1753 N N . VAL A 1 209 ? 31.973 -40.655 -64.311 1.00 39.50 209 VAL A N 1
ATOM 1754 C CA . VAL A 1 209 ? 32.022 -41.133 -65.697 1.00 39.50 209 VAL A CA 1
ATOM 1755 C C . VAL A 1 209 ? 32.962 -42.337 -65.743 1.00 39.50 209 VAL A C 1
ATOM 1757 O O . VAL A 1 209 ? 34.177 -42.206 -65.620 1.00 39.50 209 VAL A O 1
ATOM 1760 N N . ARG A 1 210 ? 32.387 -43.532 -65.915 1.00 42.28 210 ARG A N 1
ATOM 1761 C CA . ARG A 1 210 ? 33.107 -44.725 -66.377 1.00 42.28 210 ARG A CA 1
ATOM 1762 C C . ARG A 1 210 ? 33.449 -44.546 -67.856 1.00 42.28 210 ARG A C 1
ATOM 1764 O O . ARG A 1 210 ? 32.542 -44.550 -68.679 1.00 42.28 210 ARG A O 1
ATOM 1771 N N . TYR A 1 211 ? 34.734 -44.530 -68.185 1.00 34.56 211 TYR A N 1
ATOM 1772 C CA . TYR A 1 211 ? 35.233 -45.087 -69.441 1.00 34.56 211 TYR A CA 1
ATOM 1773 C C . TYR A 1 211 ? 36.473 -45.925 -69.128 1.00 34.56 211 TYR A C 1
ATOM 1775 O O . TYR A 1 211 ? 37.536 -45.394 -68.825 1.00 34.56 211 TYR A O 1
ATOM 1783 N N . CYS A 1 212 ? 36.299 -47.247 -69.170 1.00 34.25 212 CYS A N 1
ATOM 1784 C CA . CYS A 1 212 ? 37.388 -48.164 -69.475 1.00 34.25 212 CYS A CA 1
ATOM 1785 C C . CYS A 1 212 ? 37.360 -48.410 -70.984 1.00 34.25 212 CYS A C 1
ATOM 1787 O O . CYS A 1 212 ? 36.297 -48.655 -71.556 1.00 34.25 212 CYS A O 1
ATOM 1789 N N . GLU A 1 213 ? 38.540 -48.335 -71.582 1.00 37.09 213 GLU A N 1
ATOM 1790 C CA . GLU A 1 213 ? 38.860 -48.625 -72.975 1.00 37.09 213 GLU A CA 1
ATOM 1791 C C . GLU A 1 213 ? 38.395 -50.021 -73.422 1.00 37.09 213 GLU A C 1
ATOM 1793 O O . GLU A 1 213 ? 38.556 -51.002 -72.685 1.00 37.09 213 GLU A O 1
ATOM 1798 N N . LYS A 1 214 ? 37.894 -50.106 -74.662 1.00 36.94 214 LYS A N 1
ATOM 1799 C CA . LYS A 1 214 ? 38.370 -51.015 -75.721 1.00 36.94 214 LYS A CA 1
ATOM 1800 C C . LYS A 1 214 ? 37.742 -50.673 -77.067 1.00 36.94 214 LYS A C 1
ATOM 1802 O O . LYS A 1 214 ? 36.526 -50.388 -77.086 1.00 36.94 214 LYS A O 1
#

Sequence (214 aa):
MANMSEHMEAFFGVNLEEKYVDTLRELDEYVDDIKDISKTLRELTKKVDDNEIIRTLNENRNVLFDIAQQIRDIKYFHEFYFKEDSGVRHITRERDTYMLLYQIMKWDTIDVRDLLVWLNNLRELCDAIGLRPEDLVNFRRLDTQPIPEDIASYPVLVKDKRGYCLTGEKWNVVMHEDEIRDEMEERFTSEGIEQDKNRVHPGGPENFVRYCEK

Radius of gyration: 33.86 Å; chains: 1; bounding box: 61×79×125 Å